Protein AF-A0A1E1L3G2-F1 (afdb_monomer)

Solvent-accessible surface area (backbone atoms only — not comparable to full-atom values): 20616 Å² total; per-residue (Å²): 129,73,72,66,55,58,56,52,52,52,52,50,5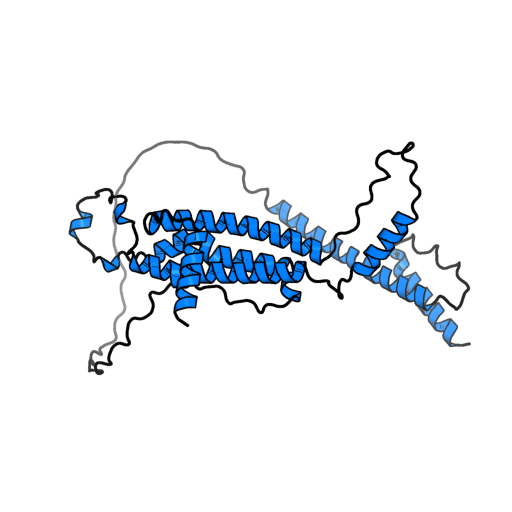3,54,54,64,73,48,52,92,78,50,88,77,72,76,78,73,76,88,79,78,93,61,91,87,48,61,67,61,53,51,50,52,50,51,53,50,50,56,52,53,54,54,53,59,58,53,56,62,58,53,60,60,59,58,60,63,61,66,73,70,74,79,82,86,80,88,86,82,88,85,84,82,87,88,80,88,79,89,86,88,86,89,86,86,85,86,88,85,85,87,87,82,89,84,85,90,88,88,81,87,81,76,91,69,81,78,76,80,76,74,75,77,85,64,93,52,72,57,68,81,83,75,84,90,46,72,71,48,51,73,32,61,66,59,48,50,48,52,52,50,52,51,37,52,60,47,51,74,35,35,68,57,57,56,52,68,70,56,59,74,72,80,75,56,88,62,80,70,63,77,78,54,92,66,83,75,59,80,71,78,69,50,51,59,61,67,61,44,52,48,44,42,68,71,27,52,47,52,40,53,46,53,55,47,51,53,50,51,51,40,45,54,52,27,72,44,89,68,92,83,51,86,59,53,64,59,45,50,53,53,52,53,54,53,72,72,54,86,70,62,58,89,84,38,78,68,68,75,71,79,79,77,76,78,49,76,34,53,56,40,39,53,51,45,52,51,52,51,53,52,48,53,53,52,47,52,53,42,42,52,56,48,23,72,36,52,47,86,58,92,65,53,59,67,57,55,48,50,52,54,49,53,64,51,66,78,71,114

Sequence (320 aa):
MGQSLAVTVLLKALALSLAPVCPKALRHVEAVSGYKYKYILLALALVQYKYSWGICTLEMHGATALQLRLAHAHAHATTIDTSSSFLSLNTSYIQSLGFFSGFKLATFFWQNTSRVEAPKSAPIDIMAHPSPQPELKPSFCFSTVQLRDFLRISRSSIDDSITQNLNALLTPASGGFDPSSTSFRTPRPSNSRRMPQTSCQNFKNQVLFPSWQMRSDVLNYCASVATSPDPDDPESVLRQVESEKDRERIVDERLDPYSSRFYPRETRTERLAELVRQERGVENIVRARSWGLVGERCGEDYRRWDEALNDWRKGREGKE

Nearest PDB structures (foldseek):
  3o4x-assembly1_A  TM=1.637E-01  e=6.852E+00  Mus musculus
  3obv-assembly1_B  TM=1.613E-01  e=8.040E+00  Mus musculus

InterPro domains:
  IPR019171 Intermembrane space protein MIX23 [PF09774] (141-300)
  IPR019171 Intermembrane space protein MIX23 [PTHR31905] (133-307)

Organism: NCBI:txid914238

Secondary structure (DSSP, 8-state):
--HHHHHHHHHHHHHHHTTTT-TTGGGSSSS---TTSHHHHHHHHHHHHHHHHHHHHHHHHHHHHHHHHHSSSSS----------------------------------------PPPPS-PPP--S-PPPPPP---HHHHH-HHHHHHHHHHHHHHHTTTHHHHHHHT--GGGG---GGGGT------GGGGPPPHHHHHHHIIIIIHHHHHHHHHHHHHHHHHHHS--TT-TTHHHHHHHHHHHHT----TTT-TTTT---PPPPHHHHHHHHHHHHHHHHHHHHHHHHHHHHHHH----S-HHHHHHHHHHHHHTT-

Radius of gyration: 36.81 Å; Cα contacts (8 Å, |Δi|>4): 126; chains: 1; bounding box: 82×72×103 Å

Mean predicted aligned error: 19.81 Å

Structure (mmCIF, N/CA/C/O backbone):
data_AF-A0A1E1L3G2-F1
#
_entry.id   AF-A0A1E1L3G2-F1
#
loop_
_atom_site.group_PDB
_atom_site.id
_atom_site.type_symbol
_atom_site.label_atom_id
_atom_site.label_alt_id
_atom_site.label_comp_id
_atom_site.label_asym_id
_atom_site.label_entity_id
_atom_site.label_seq_id
_atom_site.pdbx_PDB_ins_code
_atom_site.Cartn_x
_atom_site.Cartn_y
_atom_site.Cartn_z
_atom_site.occupancy
_atom_site.B_iso_or_equiv
_atom_site.auth_seq_id
_atom_site.auth_comp_id
_atom_site.auth_asym_id
_atom_site.auth_atom_id
_atom_site.pdbx_PDB_model_num
ATOM 1 N N . MET A 1 1 ? 31.638 39.309 -47.870 1.00 47.88 1 MET A N 1
ATOM 2 C CA . MET A 1 1 ? 32.887 39.043 -47.112 1.00 47.88 1 MET A CA 1
ATOM 3 C C . MET A 1 1 ? 32.949 39.704 -45.720 1.00 47.88 1 MET A C 1
ATOM 5 O O . MET A 1 1 ? 33.854 39.373 -44.969 1.00 47.88 1 MET A O 1
ATOM 9 N N . GLY A 1 2 ? 31.991 40.553 -45.304 1.00 47.31 2 GLY A N 1
ATOM 10 C CA . GLY A 1 2 ? 32.065 41.278 -44.016 1.00 47.31 2 GLY A CA 1
ATOM 11 C C . GLY A 1 2 ? 31.625 40.529 -42.742 1.00 47.31 2 GLY A C 1
ATOM 12 O O . GLY A 1 2 ? 32.083 40.867 -41.659 1.00 47.31 2 GLY A O 1
ATOM 13 N N . GLN A 1 3 ? 30.795 39.482 -42.830 1.00 46.16 3 GLN A N 1
ATOM 14 C CA . GLN A 1 3 ? 30.283 38.778 -41.633 1.00 46.16 3 GLN A CA 1
ATOM 15 C C . GLN A 1 3 ? 31.289 37.792 -41.005 1.00 46.16 3 GLN A C 1
ATOM 17 O O . GLN A 1 3 ? 31.163 37.433 -39.838 1.00 46.16 3 GLN A O 1
ATOM 22 N N . SER A 1 4 ? 32.321 37.376 -41.749 1.00 53.19 4 SER A N 1
ATOM 23 C CA . SER A 1 4 ? 33.308 36.401 -41.258 1.00 53.19 4 SER A CA 1
ATOM 24 C C . SER A 1 4 ? 34.341 37.018 -40.308 1.00 53.19 4 SER A C 1
ATOM 26 O O . SER A 1 4 ? 34.882 36.322 -39.450 1.00 53.19 4 SER A O 1
ATOM 28 N N . LEU A 1 5 ? 34.609 38.320 -40.432 1.00 54.66 5 LEU A N 1
ATOM 29 C CA . LEU A 1 5 ? 35.569 39.024 -39.579 1.00 54.66 5 LEU A CA 1
ATOM 30 C C . LEU A 1 5 ? 34.987 39.308 -38.189 1.00 54.66 5 LEU A C 1
ATOM 32 O O . LEU A 1 5 ? 35.659 39.053 -37.195 1.00 54.66 5 LEU A O 1
ATOM 36 N N . ALA A 1 6 ? 33.717 39.715 -38.102 1.00 54.12 6 ALA A N 1
ATOM 37 C CA . ALA A 1 6 ? 33.066 40.041 -36.829 1.00 54.12 6 ALA A CA 1
ATOM 38 C C . ALA A 1 6 ? 32.987 38.840 -35.867 1.00 54.12 6 ALA A C 1
ATOM 40 O O . ALA A 1 6 ? 33.302 38.966 -34.687 1.00 54.12 6 ALA A O 1
ATOM 41 N N . VAL A 1 7 ? 32.646 37.653 -36.380 1.00 62.03 7 VAL A N 1
ATOM 42 C CA . VAL A 1 7 ? 32.537 36.425 -35.568 1.00 62.03 7 VAL A CA 1
ATOM 43 C C . VAL A 1 7 ? 33.909 35.947 -35.083 1.00 62.03 7 VAL A C 1
ATOM 45 O O . VAL A 1 7 ? 34.047 35.486 -33.953 1.00 62.03 7 VAL A O 1
ATOM 48 N N . THR A 1 8 ? 34.943 36.108 -35.910 1.00 66.69 8 THR A N 1
ATOM 49 C CA . THR A 1 8 ? 36.314 35.715 -35.555 1.00 66.69 8 THR A CA 1
ATOM 50 C C . THR A 1 8 ? 36.908 36.657 -34.503 1.00 66.69 8 THR A C 1
ATOM 52 O O . THR A 1 8 ? 37.600 36.202 -33.595 1.00 66.69 8 THR A O 1
ATOM 55 N N . VAL A 1 9 ? 36.588 37.955 -34.575 1.00 68.62 9 VAL A N 1
ATOM 56 C CA . VAL A 1 9 ? 36.984 38.956 -33.569 1.00 68.62 9 VAL A CA 1
ATOM 57 C C . VAL A 1 9 ? 36.278 38.706 -32.232 1.00 68.62 9 VAL A C 1
ATOM 59 O O . VAL A 1 9 ? 36.937 38.723 -31.196 1.00 68.62 9 VAL A O 1
ATOM 62 N N . LEU A 1 10 ? 34.980 38.381 -32.246 1.00 64.25 10 LEU A N 1
ATOM 63 C CA . LEU A 1 10 ? 34.214 38.035 -31.041 1.00 64.25 10 LEU A CA 1
ATOM 64 C C . LEU A 1 10 ? 34.737 36.766 -30.353 1.00 64.25 10 LEU A C 1
ATOM 66 O O . LEU A 1 10 ? 34.900 36.758 -29.136 1.00 64.25 10 LEU A O 1
ATOM 70 N N . LEU A 1 11 ? 35.068 35.722 -31.119 1.00 65.50 11 LEU A N 1
ATOM 71 C CA . LEU A 1 11 ? 35.648 34.486 -30.579 1.00 65.50 11 LEU A CA 1
ATOM 72 C C . LEU A 1 11 ? 37.050 34.704 -29.993 1.00 65.50 11 LEU A C 1
ATOM 74 O O . LEU A 1 11 ? 37.356 34.161 -28.932 1.00 65.50 11 LEU A O 1
ATOM 78 N N . LYS A 1 12 ? 37.888 35.533 -30.634 1.00 69.38 12 LYS A N 1
ATOM 79 C CA . LYS A 1 12 ? 39.206 35.902 -30.089 1.00 69.38 12 LYS A CA 1
ATOM 80 C C . LYS A 1 12 ? 39.086 36.739 -28.816 1.00 69.38 12 LYS A C 1
ATOM 82 O O . LYS A 1 12 ? 39.815 36.477 -27.865 1.00 69.38 12 LYS A O 1
ATOM 87 N N . ALA A 1 13 ? 38.158 37.695 -28.771 1.00 67.06 13 ALA A N 1
ATOM 88 C CA . ALA A 1 13 ? 37.909 38.513 -27.585 1.00 67.06 13 ALA A CA 1
ATOM 89 C C . ALA A 1 13 ? 37.401 37.671 -26.399 1.00 67.06 13 ALA A C 1
ATOM 91 O O . ALA A 1 13 ? 37.882 37.841 -25.279 1.00 67.06 13 ALA A O 1
ATOM 92 N N . LEU A 1 14 ? 36.512 36.699 -26.652 1.00 61.19 14 LEU A N 1
ATOM 93 C CA . LEU A 1 14 ? 36.054 35.757 -25.627 1.00 61.19 14 LEU A CA 1
ATOM 94 C C . LEU A 1 14 ? 37.210 34.890 -25.101 1.00 61.19 14 LEU A C 1
ATOM 96 O O . LEU A 1 14 ? 37.365 34.743 -23.891 1.00 61.19 14 LEU A O 1
ATOM 100 N N . ALA A 1 15 ? 38.062 34.371 -25.991 1.00 62.22 15 ALA A N 1
ATOM 101 C CA . ALA A 1 15 ? 39.209 33.543 -25.615 1.00 62.22 15 ALA A CA 1
ATOM 102 C C . ALA A 1 15 ? 40.263 34.315 -24.794 1.00 62.22 15 ALA A C 1
ATOM 104 O O . ALA A 1 15 ? 40.800 33.778 -23.827 1.00 62.22 15 ALA A O 1
ATOM 105 N N . LEU A 1 16 ? 40.517 35.585 -25.127 1.00 62.84 16 LEU A N 1
ATOM 106 C CA . LEU A 1 16 ? 41.426 36.462 -24.375 1.00 62.84 16 LEU A CA 1
ATOM 107 C C . LEU A 1 16 ? 40.879 36.835 -22.987 1.00 62.84 16 LEU A C 1
ATOM 109 O O . LEU A 1 16 ? 41.661 36.972 -22.050 1.00 62.84 16 LEU A O 1
ATOM 113 N N . SER A 1 17 ? 39.555 36.922 -22.823 1.00 57.16 17 SER A N 1
ATOM 114 C CA . SER A 1 17 ? 38.921 37.180 -21.518 1.00 57.16 17 SER A CA 1
ATOM 115 C C . SER A 1 17 ? 38.956 35.983 -20.552 1.00 57.16 17 SER A C 1
ATOM 117 O O . SER A 1 17 ? 38.828 36.161 -19.344 1.00 57.16 17 SER A O 1
ATOM 119 N N . LEU A 1 18 ? 39.174 34.767 -21.070 1.00 51.53 18 LEU A N 1
ATOM 120 C CA . LEU A 1 18 ? 39.170 33.507 -20.311 1.00 51.53 18 LEU A CA 1
ATOM 121 C C . LEU A 1 18 ? 40.582 33.002 -19.947 1.00 51.53 18 LEU A C 1
ATOM 123 O O . LEU A 1 18 ? 40.724 32.030 -19.203 1.00 51.53 18 LEU A O 1
ATOM 127 N N . ALA A 1 19 ? 41.634 33.676 -20.425 1.00 49.91 19 ALA A N 1
ATOM 128 C CA . ALA A 1 19 ? 43.030 33.297 -20.210 1.00 49.91 19 ALA A CA 1
ATOM 129 C C . ALA A 1 19 ? 43.502 33.225 -18.735 1.00 49.91 19 ALA A C 1
ATOM 131 O O . ALA A 1 19 ? 44.339 32.363 -18.457 1.00 49.91 19 ALA A O 1
ATOM 132 N N . PRO A 1 20 ? 43.002 34.025 -17.765 1.00 51.12 20 PRO A N 1
ATOM 133 C CA . PRO A 1 20 ? 43.514 33.944 -16.394 1.00 51.12 20 PRO A CA 1
ATOM 134 C C . PRO A 1 20 ? 42.949 32.771 -15.572 1.00 51.12 20 PRO A C 1
ATOM 136 O O . PRO A 1 20 ? 43.400 32.564 -14.450 1.00 51.12 20 PRO A O 1
ATOM 139 N N . VAL A 1 21 ? 41.991 31.992 -16.097 1.00 55.91 21 VAL A N 1
ATOM 140 C CA . VAL A 1 21 ? 41.270 30.964 -15.314 1.00 55.91 21 VAL A CA 1
ATOM 141 C C . VAL A 1 21 ? 41.643 29.527 -15.709 1.00 55.91 21 VAL A C 1
ATOM 143 O O . VAL A 1 21 ? 41.441 28.606 -14.920 1.00 55.91 21 VAL A O 1
ATOM 146 N N . CYS A 1 22 ? 42.237 29.281 -16.887 1.00 45.25 22 CYS A N 1
ATOM 147 C CA . CYS A 1 22 ? 42.650 27.919 -17.256 1.00 45.25 22 CYS A CA 1
ATOM 148 C C . CYS A 1 22 ? 43.685 27.864 -18.409 1.00 45.25 22 CYS A C 1
ATOM 150 O O . CYS A 1 22 ? 43.313 28.013 -19.575 1.00 45.25 22 CYS A O 1
ATOM 152 N N . PRO A 1 23 ? 44.976 27.562 -18.157 1.00 48.97 23 PRO A N 1
ATOM 153 C CA . PRO A 1 23 ? 46.015 27.574 -19.199 1.00 48.97 23 PRO A CA 1
ATOM 154 C C . PRO A 1 23 ? 45.965 26.388 -20.189 1.00 48.97 23 PRO A C 1
ATOM 156 O O . PRO A 1 23 ? 46.771 26.327 -21.116 1.00 48.97 23 PRO A O 1
ATOM 159 N N . LYS A 1 24 ? 45.029 25.436 -20.038 1.00 52.75 24 LYS A N 1
ATOM 160 C CA . LYS A 1 24 ? 44.927 24.240 -20.905 1.00 52.75 24 LYS A CA 1
ATOM 161 C C . LYS A 1 24 ? 43.944 24.368 -22.077 1.00 52.75 24 LYS A C 1
ATOM 163 O O . LYS A 1 24 ? 43.978 23.527 -22.970 1.00 52.75 24 LYS A O 1
ATOM 168 N N . ALA A 1 25 ? 43.116 25.413 -22.132 1.00 47.94 25 ALA A N 1
ATOM 169 C CA . ALA A 1 25 ? 42.082 25.550 -23.167 1.00 47.94 25 ALA A CA 1
ATOM 170 C C . ALA A 1 25 ? 42.600 26.071 -24.526 1.00 47.94 25 ALA A C 1
ATOM 172 O O . ALA A 1 25 ? 41.895 25.992 -25.530 1.00 47.94 25 ALA A O 1
ATOM 173 N N . LEU A 1 26 ? 43.837 26.578 -24.596 1.00 47.34 26 LEU A N 1
ATOM 174 C CA . LEU A 1 26 ? 44.313 27.326 -25.766 1.00 47.34 26 LEU A CA 1
ATOM 175 C C . LEU A 1 26 ? 44.910 26.473 -26.906 1.00 47.34 26 LEU A C 1
ATOM 177 O O . LEU A 1 26 ? 45.224 27.021 -27.956 1.00 47.34 26 LEU A O 1
ATOM 181 N N . ARG A 1 27 ? 45.066 25.148 -26.751 1.00 50.34 27 ARG A N 1
ATOM 182 C CA . ARG A 1 27 ? 45.723 24.299 -27.776 1.00 50.34 27 ARG A CA 1
ATOM 183 C C . ARG A 1 27 ? 44.802 23.694 -28.840 1.00 50.34 27 ARG A C 1
ATOM 185 O O . ARG A 1 27 ? 45.306 23.090 -29.777 1.00 50.34 27 ARG A O 1
ATOM 192 N N . HIS A 1 28 ? 43.481 23.851 -28.741 1.00 50.09 28 HIS A N 1
ATOM 193 C CA . HIS A 1 28 ? 42.542 23.183 -29.660 1.00 50.09 28 HIS A CA 1
ATOM 194 C C . HIS A 1 28 ? 41.909 24.082 -30.733 1.00 50.09 28 HIS A C 1
ATOM 196 O O . HIS A 1 28 ? 41.108 23.598 -31.528 1.00 50.09 28 HIS A O 1
ATOM 202 N N . VAL A 1 29 ? 42.264 25.369 -30.804 1.00 51.69 29 VAL A N 1
ATOM 203 C CA . VAL A 1 29 ? 41.557 26.329 -31.678 1.00 51.69 29 VAL A CA 1
ATOM 204 C C . VAL A 1 29 ? 42.213 26.515 -33.060 1.00 51.69 29 VAL A C 1
ATOM 206 O O . VAL A 1 29 ? 41.563 27.017 -33.971 1.00 51.69 29 VAL A O 1
ATOM 209 N N . GLU A 1 30 ? 43.446 26.050 -33.292 1.00 48.28 30 GLU A N 1
ATOM 210 C CA . GLU A 1 30 ? 44.146 26.286 -34.575 1.00 48.28 30 GLU A CA 1
ATOM 211 C C . GLU A 1 30 ? 43.929 25.225 -35.670 1.00 48.28 30 GLU A C 1
ATOM 213 O O . GLU A 1 30 ? 44.434 25.383 -36.777 1.00 48.28 30 GLU A O 1
ATOM 218 N N . ALA A 1 31 ? 43.137 24.175 -35.430 1.00 49.28 31 ALA A N 1
ATOM 219 C CA . ALA A 1 31 ? 43.068 23.029 -36.343 1.00 49.28 31 ALA A CA 1
ATOM 220 C C . ALA A 1 31 ? 41.653 22.670 -36.829 1.00 49.28 31 ALA A C 1
ATOM 222 O O . ALA A 1 31 ? 41.301 21.498 -36.831 1.00 49.28 31 ALA A O 1
ATOM 223 N N . VAL A 1 32 ? 40.814 23.626 -37.255 1.00 47.44 32 VAL A N 1
ATOM 224 C CA . VAL A 1 32 ? 39.561 23.277 -37.966 1.00 47.44 32 VAL A CA 1
ATOM 225 C C . VAL A 1 32 ? 39.217 24.304 -39.052 1.00 47.44 32 VAL A C 1
ATOM 227 O O . VAL A 1 32 ? 38.512 25.286 -38.825 1.00 47.44 32 VAL A O 1
ATOM 230 N N . SER A 1 33 ? 39.685 24.044 -40.274 1.00 48.62 33 SER A N 1
ATOM 231 C CA . SER A 1 33 ? 39.208 24.687 -41.504 1.00 48.62 33 SER A CA 1
ATOM 232 C C . SER A 1 33 ? 38.111 23.814 -42.121 1.00 48.62 33 SER A C 1
ATOM 234 O O . SER A 1 33 ? 38.390 22.819 -42.783 1.00 48.62 33 SER A O 1
ATOM 236 N N . GLY A 1 34 ? 36.843 24.142 -41.864 1.00 50.47 34 GLY A N 1
ATOM 237 C CA . GLY A 1 34 ? 35.717 23.415 -42.453 1.00 50.47 34 GLY A CA 1
ATOM 238 C C . GLY A 1 34 ? 34.364 24.023 -42.097 1.00 50.47 34 GLY A C 1
ATOM 239 O O . GLY A 1 34 ? 33.904 23.938 -40.961 1.00 50.47 34 GLY A O 1
ATOM 240 N N . TYR A 1 35 ? 33.692 24.623 -43.081 1.00 50.22 35 TYR A N 1
ATOM 241 C CA . TYR A 1 35 ? 32.457 25.401 -42.898 1.00 50.22 35 TYR A CA 1
ATOM 242 C C . TYR A 1 35 ? 31.223 24.597 -42.434 1.00 50.22 35 TYR A C 1
ATOM 244 O O . TYR A 1 35 ? 30.213 25.207 -42.092 1.00 50.22 35 TYR A O 1
ATOM 252 N N . LYS A 1 36 ? 31.280 23.258 -42.367 1.00 50.81 36 LYS A N 1
ATOM 253 C CA . LYS A 1 36 ? 30.114 22.410 -42.047 1.00 50.81 36 LYS A CA 1
ATOM 254 C C . LYS A 1 36 ? 29.882 22.116 -40.558 1.00 50.81 36 LYS A C 1
ATOM 256 O O . LYS A 1 36 ? 28.806 21.642 -40.220 1.00 50.81 36 LYS A O 1
ATOM 261 N N . TYR A 1 37 ? 30.814 22.449 -39.661 1.00 53.94 37 TYR A N 1
ATOM 262 C CA . TYR A 1 37 ? 30.716 22.047 -38.243 1.00 53.94 37 TYR A CA 1
ATOM 263 C C . TYR A 1 37 ? 30.534 23.201 -37.247 1.00 53.94 37 TYR A C 1
ATOM 265 O O . TYR A 1 37 ? 30.524 22.973 -36.038 1.00 53.94 37 TYR A O 1
ATOM 273 N N . LYS A 1 38 ? 30.329 24.439 -37.722 1.00 57.72 38 LYS A N 1
ATOM 274 C CA . LYS A 1 38 ? 30.223 25.622 -36.845 1.00 57.72 38 LYS A CA 1
ATOM 275 C C . LYS A 1 38 ? 29.071 25.538 -35.836 1.00 57.72 38 LYS A C 1
ATOM 277 O O . LYS A 1 38 ? 29.264 25.928 -34.694 1.00 57.72 38 LYS A O 1
ATOM 282 N N . TYR A 1 39 ? 27.917 24.984 -36.212 1.00 55.69 39 TYR A N 1
ATOM 283 C CA . TYR A 1 39 ? 26.763 24.863 -35.307 1.00 55.69 39 TYR A CA 1
ATOM 284 C C . TYR A 1 39 ? 26.926 23.754 -34.263 1.00 55.69 39 TYR A C 1
ATOM 286 O O . TYR A 1 39 ? 26.512 23.923 -33.121 1.00 55.69 39 TYR A O 1
ATOM 294 N N . ILE A 1 40 ? 27.589 22.653 -34.627 1.00 59.25 40 ILE A N 1
ATOM 295 C CA . ILE A 1 40 ? 27.855 21.530 -33.718 1.00 59.25 40 ILE A CA 1
ATOM 296 C C . ILE A 1 40 ? 28.920 21.929 -32.692 1.00 59.25 40 ILE A C 1
ATOM 298 O O . ILE A 1 40 ? 28.761 21.663 -31.506 1.00 59.25 40 ILE A O 1
ATOM 302 N N . LEU A 1 41 ? 29.962 22.649 -33.116 1.00 60.34 41 LEU A N 1
ATOM 303 C CA . LEU A 1 41 ? 30.976 23.187 -32.206 1.00 60.34 41 LEU A CA 1
ATOM 304 C C . LEU A 1 41 ? 30.416 24.275 -31.283 1.00 60.34 41 LEU A C 1
ATOM 306 O O . LEU A 1 41 ? 30.769 24.296 -30.109 1.00 60.34 41 LEU A O 1
ATOM 310 N N . LEU A 1 42 ? 29.507 25.133 -31.767 1.00 64.50 42 LEU A N 1
ATOM 311 C CA . LEU A 1 42 ? 28.829 26.112 -30.911 1.00 64.50 42 LEU A CA 1
ATOM 312 C C . LEU A 1 42 ? 27.933 25.419 -29.871 1.00 64.50 42 LEU A C 1
ATOM 314 O O . LEU A 1 42 ? 27.935 25.802 -28.705 1.00 64.50 42 LEU A O 1
ATOM 318 N N . ALA A 1 43 ? 27.211 24.367 -30.271 1.00 61.59 43 ALA A N 1
ATOM 319 C CA . ALA A 1 43 ? 26.381 23.578 -29.367 1.00 61.59 43 ALA A CA 1
ATOM 320 C C . ALA A 1 43 ? 27.221 22.836 -28.314 1.00 61.59 43 ALA A C 1
ATOM 322 O O . ALA A 1 43 ? 26.896 22.885 -27.131 1.00 61.59 43 ALA A O 1
ATOM 323 N N . LEU A 1 44 ? 28.339 22.218 -28.708 1.00 64.62 44 LEU A N 1
ATOM 324 C CA . LEU A 1 44 ? 29.251 21.543 -27.780 1.00 64.62 44 LEU A CA 1
ATOM 325 C C . LEU A 1 44 ? 29.938 22.527 -26.823 1.00 64.62 44 LEU A C 1
ATOM 327 O O . LEU A 1 44 ? 30.056 22.235 -25.633 1.00 64.62 44 LEU A O 1
ATOM 331 N N . ALA A 1 45 ? 30.312 23.716 -27.302 1.00 66.31 45 ALA A N 1
ATOM 332 C CA . ALA A 1 45 ? 30.867 24.773 -26.461 1.00 66.31 45 ALA A CA 1
ATOM 333 C C . ALA A 1 45 ? 29.839 25.301 -25.443 1.00 66.31 45 ALA A C 1
ATOM 335 O O . ALA A 1 45 ? 30.185 25.530 -24.286 1.00 66.31 45 ALA A O 1
ATOM 336 N N . LEU A 1 46 ? 28.564 25.435 -25.828 1.00 66.94 46 LEU A N 1
ATOM 337 C CA . LEU A 1 46 ? 27.485 25.831 -24.914 1.00 66.94 46 LEU A CA 1
ATOM 338 C C . LEU A 1 46 ? 27.157 24.738 -23.886 1.00 66.94 46 LEU A C 1
ATOM 340 O O . LEU A 1 46 ? 26.881 25.053 -22.729 1.00 66.94 46 LEU A O 1
ATOM 344 N N . VAL A 1 47 ? 27.229 23.461 -24.273 1.00 65.12 47 VAL A N 1
ATOM 345 C CA . VAL A 1 47 ? 27.053 22.325 -23.353 1.00 65.12 47 VAL A CA 1
ATOM 346 C C . VAL A 1 47 ? 28.198 22.261 -22.340 1.00 65.12 47 VAL A C 1
ATOM 348 O O . VAL A 1 47 ? 27.935 22.116 -21.146 1.00 65.12 47 VAL A O 1
ATOM 351 N N . GLN A 1 48 ? 29.449 22.460 -22.772 1.00 60.69 48 GLN A N 1
ATOM 352 C CA . GLN A 1 48 ? 30.586 22.569 -21.851 1.00 60.69 48 GLN A CA 1
ATOM 353 C C . GLN A 1 48 ? 30.485 23.799 -20.943 1.00 60.69 48 GLN A C 1
ATOM 355 O O . GLN A 1 48 ? 30.755 23.685 -19.751 1.00 60.69 48 GLN A O 1
ATOM 360 N N . TYR A 1 49 ? 30.030 24.947 -21.458 1.00 59.69 49 TYR A N 1
ATOM 361 C CA . TYR A 1 49 ? 29.819 26.152 -20.652 1.00 59.69 49 TYR A CA 1
ATOM 362 C C . TYR A 1 49 ? 28.784 25.922 -19.541 1.00 59.69 49 TYR A C 1
ATOM 364 O O . TYR A 1 49 ? 29.024 26.280 -18.390 1.00 59.69 49 TYR A O 1
ATOM 372 N N . LYS A 1 50 ? 27.669 25.243 -19.851 1.00 60.34 50 LYS A N 1
ATOM 373 C CA . LYS A 1 50 ? 26.621 24.910 -18.872 1.00 60.34 50 LYS A CA 1
ATOM 374 C C . LYS A 1 50 ? 27.110 23.921 -17.805 1.00 60.34 50 LYS A C 1
ATOM 376 O O . LYS A 1 50 ? 26.761 24.067 -16.636 1.00 60.34 50 LYS A O 1
ATOM 381 N N . TYR A 1 51 ? 27.949 22.957 -18.193 1.00 52.78 51 TYR A N 1
ATOM 382 C CA . TYR A 1 51 ? 28.559 21.997 -17.267 1.00 52.78 51 TYR A CA 1
ATOM 383 C C . TYR A 1 51 ? 29.618 22.641 -16.360 1.00 52.78 51 TYR A C 1
ATOM 385 O O . TYR A 1 51 ? 29.608 22.402 -15.154 1.00 52.78 51 TYR A O 1
ATOM 393 N N . SER A 1 52 ? 30.489 23.501 -16.894 1.00 53.66 52 SER A N 1
ATOM 394 C CA . SER A 1 52 ? 31.502 24.198 -16.088 1.00 53.66 52 SER A CA 1
ATOM 395 C C . SER A 1 52 ? 30.898 25.229 -15.131 1.00 53.66 52 SER A C 1
ATOM 397 O O . SER A 1 52 ? 31.376 25.342 -14.005 1.00 53.66 52 SER A O 1
ATOM 399 N N . TRP A 1 53 ? 29.820 25.926 -15.512 1.00 53.00 53 TRP A N 1
ATOM 400 C CA . TRP A 1 53 ? 29.101 26.813 -14.584 1.00 53.00 53 TRP A CA 1
ATOM 401 C C . TRP A 1 53 ? 28.471 26.042 -13.415 1.00 53.00 53 TRP A C 1
ATOM 403 O O . TRP A 1 53 ? 28.569 26.481 -12.272 1.00 53.00 53 TRP A O 1
ATOM 413 N N . GLY A 1 54 ? 27.900 24.859 -13.677 1.00 48.78 54 GLY A N 1
ATOM 414 C CA . GLY A 1 54 ? 27.337 23.997 -12.632 1.00 48.78 54 GLY A CA 1
ATOM 415 C C . GLY A 1 54 ? 28.381 23.499 -11.625 1.00 48.78 54 GLY A C 1
ATOM 416 O O . GLY A 1 54 ? 28.115 23.472 -10.422 1.00 48.78 54 GLY A O 1
ATOM 417 N N . ILE A 1 55 ? 29.591 23.177 -12.092 1.00 51.91 55 ILE A N 1
ATOM 418 C CA . ILE A 1 55 ? 30.683 22.690 -11.235 1.00 51.91 55 ILE A CA 1
ATOM 419 C C . ILE A 1 55 ? 31.246 23.819 -10.351 1.00 51.91 55 ILE A C 1
ATOM 421 O O . ILE A 1 55 ? 31.442 23.603 -9.157 1.00 51.91 55 ILE A O 1
ATOM 425 N N . CYS A 1 56 ? 31.388 25.047 -10.866 1.00 41.91 56 CYS A N 1
ATOM 426 C CA . CYS A 1 56 ? 31.824 26.189 -10.048 1.00 41.91 56 CYS A CA 1
ATOM 427 C C . CYS A 1 56 ? 30.799 26.599 -8.971 1.00 41.91 56 CYS A C 1
ATOM 429 O O . CYS A 1 56 ? 31.189 27.039 -7.889 1.00 41.91 56 CYS A O 1
ATOM 431 N N . THR A 1 57 ? 29.492 26.428 -9.212 1.00 47.28 57 THR A N 1
ATOM 432 C CA . THR A 1 57 ? 28.464 26.727 -8.192 1.00 47.28 57 THR A CA 1
ATOM 433 C C . THR A 1 57 ? 28.392 25.695 -7.063 1.00 47.28 57 THR A C 1
ATOM 435 O O . THR A 1 57 ? 27.999 26.043 -5.945 1.00 47.28 57 THR A O 1
ATOM 438 N N . LEU A 1 58 ? 28.807 24.448 -7.327 1.00 44.50 58 LEU A N 1
ATOM 439 C CA . LEU A 1 58 ? 28.858 23.382 -6.321 1.00 44.50 58 LEU A CA 1
ATOM 440 C C . LEU A 1 58 ? 30.040 23.557 -5.354 1.00 44.50 58 LEU A C 1
ATOM 442 O O . LEU A 1 58 ? 29.912 23.277 -4.164 1.00 44.50 58 LEU A O 1
ATOM 446 N N . GLU A 1 59 ? 31.172 24.068 -5.842 1.00 44.50 59 GLU A N 1
ATOM 447 C CA . GLU A 1 59 ? 32.383 24.251 -5.034 1.00 44.50 59 GLU A CA 1
ATOM 448 C C . GLU A 1 59 ? 32.264 25.432 -4.050 1.00 44.50 59 GLU A C 1
ATOM 450 O O . GLU A 1 59 ? 32.759 25.358 -2.924 1.00 44.50 59 GLU A O 1
ATOM 455 N N . MET A 1 60 ? 31.506 26.482 -4.401 1.00 41.81 60 MET A N 1
ATOM 456 C CA . MET A 1 60 ? 31.255 27.611 -3.490 1.00 41.81 60 MET A CA 1
ATOM 457 C C . MET A 1 60 ? 30.295 27.274 -2.334 1.00 41.81 60 MET A C 1
ATOM 459 O O . MET A 1 60 ? 30.463 27.807 -1.240 1.00 41.81 60 MET A O 1
ATOM 463 N N . HIS A 1 61 ? 29.334 26.360 -2.523 1.00 45.69 61 HIS A N 1
ATOM 464 C CA . HIS A 1 61 ? 28.422 25.937 -1.445 1.00 45.69 61 HIS A CA 1
ATOM 465 C C . HIS A 1 61 ? 29.040 24.883 -0.507 1.00 45.69 61 HIS A C 1
ATOM 467 O O . HIS A 1 61 ? 28.632 24.769 0.652 1.00 45.69 61 HIS A O 1
ATOM 473 N N . GLY A 1 62 ? 30.052 24.138 -0.969 1.00 42.06 62 GLY A N 1
ATOM 474 C CA . GLY A 1 62 ? 30.807 23.192 -0.139 1.00 42.06 62 GLY A CA 1
ATOM 475 C C . GLY A 1 62 ? 31.718 23.873 0.890 1.00 42.06 62 GLY A C 1
ATOM 476 O O . GLY A 1 62 ? 31.875 23.373 2.005 1.00 42.06 62 GLY A O 1
ATOM 477 N N . ALA A 1 63 ? 32.261 25.051 0.563 1.00 43.38 63 ALA A N 1
ATOM 478 C CA . ALA A 1 63 ? 33.166 25.788 1.445 1.00 43.38 63 ALA A CA 1
ATOM 479 C C . ALA A 1 63 ? 32.457 26.436 2.655 1.00 43.38 63 ALA A C 1
ATOM 481 O O . ALA A 1 63 ? 33.040 26.526 3.736 1.00 43.38 63 ALA A O 1
ATOM 482 N N . THR A 1 64 ? 31.180 26.817 2.532 1.00 47.31 64 THR A N 1
ATOM 483 C CA . THR A 1 64 ? 30.404 27.414 3.638 1.00 47.31 64 THR A CA 1
ATOM 484 C C . THR A 1 64 ? 29.881 26.388 4.648 1.00 47.31 64 THR A C 1
ATOM 486 O O . THR A 1 64 ? 29.686 26.717 5.817 1.00 47.31 64 THR A O 1
ATOM 489 N N . ALA A 1 65 ? 29.701 25.124 4.250 1.00 42.81 65 ALA A N 1
ATOM 490 C CA . ALA A 1 65 ? 29.209 24.071 5.145 1.00 42.81 65 ALA A CA 1
ATOM 491 C C . ALA A 1 65 ? 30.297 23.510 6.084 1.00 42.81 65 ALA A C 1
ATOM 493 O O . ALA A 1 65 ? 29.982 22.983 7.155 1.00 42.81 65 ALA A O 1
ATOM 494 N N . LEU A 1 66 ? 31.577 23.644 5.714 1.00 42.31 66 LEU A N 1
ATOM 495 C CA . LEU A 1 66 ? 32.695 23.124 6.505 1.00 42.31 66 LEU A CA 1
ATOM 496 C C . LEU A 1 66 ? 33.120 24.068 7.646 1.00 42.31 66 LEU A C 1
ATOM 498 O O . LEU A 1 66 ? 33.586 23.593 8.679 1.00 42.31 66 LEU A O 1
ATOM 502 N N . GLN A 1 67 ? 32.890 25.383 7.524 1.00 45.91 67 GLN A N 1
ATOM 503 C CA . GLN A 1 67 ? 33.159 26.332 8.617 1.00 45.91 67 GLN A CA 1
ATOM 504 C C . GLN A 1 67 ? 32.111 26.285 9.742 1.00 45.91 67 GLN A C 1
ATOM 506 O O . GLN A 1 67 ? 32.453 26.533 10.896 1.00 45.91 67 GLN A O 1
ATOM 511 N N . LEU A 1 68 ? 30.861 25.891 9.459 1.00 37.97 68 LEU A N 1
ATOM 512 C CA . LEU A 1 68 ? 29.808 25.834 10.484 1.00 37.97 68 LEU A CA 1
ATOM 513 C C . LEU A 1 68 ? 29.900 24.589 11.392 1.00 37.97 68 LEU A C 1
ATOM 515 O O . LEU A 1 68 ? 29.428 24.614 12.525 1.00 37.97 68 LEU A O 1
ATOM 519 N N . ARG A 1 69 ? 30.537 23.502 10.929 1.00 41.69 69 ARG A N 1
ATOM 520 C CA . ARG A 1 69 ? 30.714 22.264 11.719 1.00 41.69 69 ARG A CA 1
ATOM 521 C C . ARG A 1 69 ? 31.928 22.285 12.653 1.00 41.69 69 ARG A C 1
ATOM 523 O O . ARG A 1 69 ? 31.945 21.529 13.618 1.00 41.69 69 ARG A O 1
ATOM 530 N N . LEU A 1 70 ? 32.896 23.172 12.423 1.00 40.84 70 LEU A N 1
ATOM 531 C CA . LEU A 1 70 ? 34.057 23.353 13.305 1.00 40.84 70 LEU A CA 1
ATOM 532 C C . LEU A 1 70 ? 33.757 24.232 14.535 1.00 40.84 70 LEU A C 1
ATOM 534 O O . LEU A 1 70 ? 34.434 24.097 15.548 1.00 40.84 70 LEU A O 1
ATOM 538 N N . ALA A 1 71 ? 32.702 25.055 14.506 1.00 38.34 71 ALA A N 1
ATOM 539 C CA . ALA A 1 71 ? 32.311 25.901 15.641 1.00 38.34 71 ALA A CA 1
ATOM 540 C C . ALA A 1 71 ? 31.473 25.177 16.720 1.00 38.34 71 ALA A C 1
ATOM 542 O O . ALA A 1 71 ? 31.340 25.683 17.830 1.00 38.34 71 ALA A O 1
ATOM 543 N N . HIS A 1 72 ? 30.925 23.989 16.433 1.00 39.66 72 HIS A N 1
ATOM 544 C CA . HIS A 1 72 ? 30.019 23.275 17.350 1.00 39.66 72 HIS A CA 1
ATOM 545 C C . HIS A 1 72 ? 30.696 22.144 18.155 1.00 39.66 72 HIS A C 1
ATOM 547 O O . HIS A 1 72 ? 30.066 21.532 19.013 1.00 39.66 72 HIS A O 1
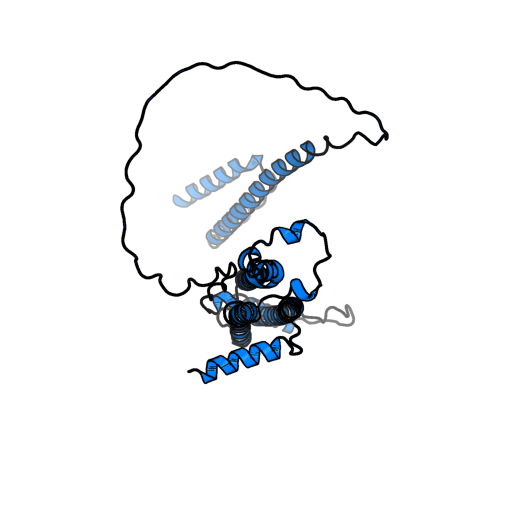ATOM 553 N N . ALA A 1 73 ? 31.981 21.866 17.903 1.00 38.59 73 ALA A N 1
ATOM 554 C CA . ALA A 1 73 ? 32.722 20.760 18.522 1.00 38.59 73 ALA A CA 1
ATOM 555 C C . ALA A 1 73 ? 33.537 21.152 19.777 1.00 38.59 73 ALA A C 1
ATOM 557 O O . ALA A 1 73 ? 34.239 20.311 20.328 1.00 38.59 73 ALA A O 1
ATOM 558 N N . HIS A 1 74 ? 33.441 22.400 20.256 1.00 38.41 74 HIS A N 1
ATOM 559 C CA . HIS A 1 74 ? 34.265 22.918 21.362 1.00 38.41 74 HIS A CA 1
ATOM 560 C C . HIS A 1 74 ? 33.519 23.193 22.686 1.00 38.41 74 HIS A C 1
ATOM 562 O O . HIS A 1 74 ? 34.098 23.802 23.582 1.00 38.41 74 HIS A O 1
ATOM 568 N N . ALA A 1 75 ? 32.270 22.736 22.851 1.00 38.44 75 ALA A N 1
ATOM 569 C CA . ALA A 1 75 ? 31.444 23.073 24.025 1.00 38.44 75 ALA A CA 1
ATOM 570 C C . ALA A 1 75 ? 30.917 21.881 24.855 1.00 38.44 75 ALA A C 1
ATOM 572 O O . ALA A 1 75 ? 29.985 22.055 25.632 1.00 38.44 75 ALA A O 1
ATOM 573 N N . HIS A 1 76 ? 31.501 20.683 24.746 1.00 37.41 76 HIS A N 1
ATOM 574 C CA . HIS A 1 76 ? 31.147 19.557 25.625 1.00 37.41 76 HIS A CA 1
ATOM 575 C C . HIS A 1 76 ? 32.386 18.776 26.077 1.00 37.41 76 HIS A C 1
ATOM 577 O O . HIS A 1 76 ? 32.669 17.681 25.602 1.00 37.41 76 HIS A O 1
ATOM 583 N N . ALA A 1 77 ? 33.127 19.354 27.020 1.00 35.06 77 ALA A N 1
ATOM 584 C CA . ALA A 1 77 ? 34.051 18.629 27.886 1.00 35.06 77 ALA A CA 1
ATOM 585 C C . ALA A 1 77 ? 34.127 19.365 29.233 1.00 35.06 77 ALA A C 1
ATOM 587 O O . ALA A 1 77 ? 34.269 20.585 29.226 1.00 35.06 77 ALA A O 1
ATOM 588 N N . THR A 1 78 ? 34.075 18.612 30.344 1.00 36.88 78 THR A N 1
ATOM 589 C CA . THR A 1 78 ? 33.906 18.996 31.777 1.00 36.88 78 THR A CA 1
ATOM 590 C C . THR A 1 78 ? 32.434 18.928 32.230 1.00 36.88 78 THR A C 1
ATOM 592 O O . THR A 1 78 ? 31.579 19.504 31.575 1.00 36.88 78 THR A O 1
ATOM 595 N N . THR A 1 79 ? 32.005 18.187 33.261 1.00 33.53 79 THR A N 1
ATOM 596 C CA . THR A 1 79 ? 32.654 17.515 34.407 1.00 33.53 79 THR A CA 1
ATOM 597 C C . THR A 1 79 ? 31.810 16.321 34.912 1.00 33.53 79 THR A C 1
ATOM 599 O O . THR A 1 79 ? 30.607 16.252 34.673 1.00 33.53 79 THR A O 1
ATOM 602 N N . ILE A 1 80 ? 32.471 15.391 35.614 1.00 33.44 80 ILE A N 1
ATOM 603 C CA . ILE A 1 80 ? 31.942 14.187 36.288 1.00 33.44 80 ILE A CA 1
ATOM 604 C C . ILE A 1 80 ? 31.695 14.465 37.788 1.00 33.44 80 ILE A C 1
ATOM 606 O O . ILE A 1 80 ? 32.467 15.201 38.397 1.00 33.44 80 ILE A O 1
ATOM 610 N N . ASP A 1 81 ? 30.627 13.845 38.309 1.00 30.98 81 ASP A N 1
ATOM 611 C CA . ASP A 1 81 ? 30.243 13.422 39.676 1.00 30.98 81 ASP A CA 1
ATOM 612 C C . ASP A 1 81 ? 30.850 14.056 40.942 1.00 30.98 81 ASP A C 1
ATOM 614 O O . ASP A 1 81 ? 32.059 14.097 41.140 1.00 30.98 81 ASP A O 1
ATOM 618 N N . THR A 1 82 ? 29.976 14.333 41.921 1.00 31.42 82 THR A N 1
ATOM 619 C CA . THR A 1 82 ? 30.069 13.757 43.282 1.00 31.42 82 THR A CA 1
ATOM 620 C C . THR A 1 82 ? 28.739 13.872 44.045 1.00 31.42 82 THR A C 1
ATOM 622 O O . THR A 1 82 ? 27.887 14.715 43.782 1.00 31.42 82 THR A O 1
ATOM 625 N N . SER A 1 83 ? 28.560 12.928 44.962 1.00 30.66 83 SER A N 1
ATOM 626 C CA . SER A 1 83 ? 27.373 12.544 45.722 1.00 30.66 83 SER A CA 1
ATOM 627 C C . SER A 1 83 ? 27.088 13.367 46.993 1.00 30.66 83 SER A C 1
ATOM 629 O O . SER A 1 83 ? 27.980 13.977 47.570 1.00 30.66 83 SER A O 1
ATOM 631 N N . SER A 1 84 ? 25.875 13.143 47.523 1.00 29.42 84 SER A N 1
ATOM 632 C CA . SER A 1 84 ? 25.460 13.116 48.945 1.00 29.42 84 SER A CA 1
ATOM 633 C C . SER A 1 84 ? 25.035 14.408 49.681 1.00 29.42 84 SER A C 1
ATOM 635 O O . SER A 1 84 ? 25.850 15.218 50.093 1.00 29.42 84 SER A O 1
ATOM 637 N N . SER A 1 85 ? 23.722 14.428 49.966 1.00 29.06 85 SER A N 1
ATOM 638 C CA . SER A 1 85 ? 23.071 14.634 51.277 1.00 29.06 85 SER A CA 1
ATOM 639 C C . SER A 1 85 ? 22.960 16.021 51.948 1.00 29.06 85 SER A C 1
ATOM 641 O O . SER A 1 85 ? 23.885 16.815 51.969 1.00 29.06 85 SER A O 1
ATOM 643 N N . PHE A 1 86 ? 21.823 16.169 52.658 1.00 28.61 86 PHE A N 1
ATOM 644 C CA . PHE A 1 86 ? 21.538 17.049 53.812 1.00 28.61 86 PHE A CA 1
ATOM 645 C C . PHE A 1 86 ? 21.190 18.533 53.572 1.00 28.61 86 PHE A C 1
ATOM 647 O O . PHE A 1 86 ? 22.056 19.383 53.438 1.00 28.61 86 PHE A O 1
ATOM 654 N N . LEU A 1 87 ? 19.891 18.863 53.646 1.00 32.34 87 LEU A N 1
ATOM 655 C CA . LEU A 1 87 ? 19.181 19.428 54.818 1.00 32.34 87 LEU A CA 1
ATOM 656 C C . LEU A 1 87 ? 18.039 20.368 54.409 1.00 32.34 87 LEU A C 1
ATOM 658 O O . LEU A 1 87 ? 18.148 21.206 53.522 1.00 32.34 87 LEU A O 1
ATOM 662 N N . SER A 1 88 ? 16.940 20.211 55.144 1.00 30.86 88 SER A N 1
ATOM 663 C CA . SER A 1 88 ? 15.826 21.142 55.259 1.00 30.86 88 SER A CA 1
ATOM 664 C C . SER A 1 88 ? 16.282 22.554 55.615 1.00 30.86 88 SER A C 1
ATOM 666 O O . SER A 1 88 ? 17.189 22.688 56.431 1.00 30.86 88 SER A O 1
ATOM 668 N N . LEU A 1 89 ? 15.523 23.566 55.192 1.00 34.06 89 LEU A N 1
ATOM 669 C CA . LEU A 1 89 ? 15.096 24.656 56.071 1.00 34.06 89 LEU A CA 1
ATOM 670 C C . LEU A 1 89 ? 13.899 25.396 55.455 1.00 34.06 89 LEU A C 1
ATOM 672 O O . LEU A 1 89 ? 13.891 25.766 54.285 1.00 34.06 89 LEU A O 1
ATOM 676 N N . ASN A 1 90 ? 12.884 25.569 56.300 1.00 31.47 90 ASN A N 1
ATOM 677 C CA . ASN A 1 90 ? 11.782 26.517 56.176 1.00 31.47 90 ASN A CA 1
ATOM 678 C C . ASN A 1 90 ? 12.297 27.943 55.911 1.00 31.47 90 ASN A C 1
ATOM 680 O O . ASN A 1 90 ? 13.382 28.293 56.375 1.00 31.47 90 ASN A O 1
ATOM 684 N N . THR A 1 91 ? 11.463 28.816 55.338 1.00 31.45 91 THR A N 1
ATOM 685 C CA . THR A 1 91 ? 10.806 29.928 56.070 1.00 31.45 91 THR A CA 1
ATOM 686 C C . THR A 1 91 ? 10.180 30.933 55.091 1.00 31.45 91 THR A C 1
ATOM 688 O O . THR A 1 91 ? 10.763 31.354 54.100 1.00 31.45 91 THR A O 1
ATOM 691 N N . SER A 1 92 ? 8.942 31.276 55.418 1.00 32.34 92 SER A N 1
ATOM 692 C CA . SER A 1 92 ? 8.008 32.273 54.893 1.00 32.34 92 SER A CA 1
ATOM 693 C C . SER A 1 92 ? 8.405 33.744 55.107 1.00 32.34 92 SER A C 1
ATOM 695 O O . SER A 1 92 ? 8.932 34.051 56.168 1.00 32.34 92 SER A O 1
ATOM 697 N N . TYR A 1 93 ? 8.012 34.650 54.192 1.00 31.81 93 TYR A N 1
ATOM 698 C CA . TYR A 1 93 ? 7.597 36.060 54.439 1.00 31.81 93 TYR A CA 1
ATOM 699 C C . TYR A 1 93 ? 7.158 36.695 53.091 1.00 31.81 93 TYR A C 1
ATOM 701 O O . TYR A 1 93 ? 7.921 36.633 52.136 1.00 31.81 93 TYR A O 1
ATOM 709 N N . ILE A 1 94 ? 5.899 37.056 52.802 1.00 36.50 94 ILE A N 1
ATOM 710 C CA . ILE A 1 94 ? 5.000 38.135 53.279 1.00 36.50 94 ILE A CA 1
ATOM 711 C C . ILE A 1 94 ? 5.309 39.567 52.747 1.00 36.50 94 ILE A C 1
ATOM 713 O O . ILE A 1 94 ? 6.237 40.228 53.192 1.00 36.50 94 ILE A O 1
ATOM 717 N N . GLN A 1 95 ? 4.380 40.011 51.875 1.00 33.16 95 GLN A N 1
ATOM 718 C CA . GLN A 1 95 ? 3.695 41.320 51.723 1.00 33.16 95 GLN A CA 1
ATOM 719 C C . GLN A 1 95 ? 4.256 42.564 50.998 1.00 33.16 95 GLN A C 1
ATOM 721 O O . GLN A 1 95 ? 5.340 43.073 51.256 1.00 33.16 95 GLN A O 1
ATOM 726 N N . SER A 1 96 ? 3.265 43.177 50.318 1.00 30.81 96 SER A N 1
ATOM 727 C CA . SER A 1 96 ? 3.029 44.597 49.978 1.00 30.81 96 SER A CA 1
ATOM 728 C C . SER A 1 96 ? 3.719 45.101 48.703 1.00 30.81 96 SER A C 1
ATOM 730 O O . SER A 1 96 ? 4.887 44.836 48.481 1.00 30.81 96 SER A O 1
ATOM 732 N N . LEU A 1 97 ? 3.024 45.750 47.761 1.00 35.50 97 LEU A N 1
ATOM 733 C CA . LEU A 1 97 ? 2.183 46.946 47.912 1.00 35.50 97 LEU A CA 1
ATOM 734 C C . LEU A 1 97 ? 0.934 46.933 47.005 1.00 35.50 97 LEU A C 1
ATOM 736 O O . LEU A 1 97 ? 0.961 46.410 45.894 1.00 35.50 97 LEU A O 1
ATOM 740 N N . GLY A 1 98 ? -0.149 47.542 47.499 1.00 28.58 98 GLY A N 1
ATOM 741 C CA . GLY A 1 98 ? -1.359 47.877 46.739 1.00 28.58 98 GLY A CA 1
ATOM 742 C C . GLY A 1 98 ? -1.388 49.333 46.247 1.00 28.58 98 GLY A C 1
ATOM 743 O O . GLY A 1 98 ? -0.377 50.026 46.323 1.00 28.58 98 GLY A O 1
ATOM 744 N N . PHE A 1 99 ? -2.597 49.764 45.849 1.00 29.80 99 PHE A N 1
ATOM 745 C CA . PHE A 1 99 ? -3.029 51.017 45.183 1.00 29.80 99 PHE A CA 1
ATOM 746 C C . PHE A 1 99 ? -2.964 50.937 43.639 1.00 29.80 99 PHE A C 1
ATOM 748 O O . PHE A 1 99 ? -1.923 50.631 43.084 1.00 29.80 99 PHE A O 1
ATOM 755 N N . PHE A 1 100 ? -4.035 51.128 42.856 1.00 31.42 100 PHE A N 1
ATOM 756 C CA . PHE A 1 100 ? -5.091 52.143 42.942 1.00 31.42 100 PHE A CA 1
ATOM 757 C C . PHE A 1 100 ? -6.492 51.675 42.478 1.00 31.42 100 PHE A C 1
ATOM 759 O O . PHE A 1 100 ? -6.668 50.774 41.667 1.00 31.42 100 PHE A O 1
ATOM 766 N N . SER A 1 101 ? -7.466 52.397 43.030 1.00 31.59 101 SER A N 1
ATOM 767 C CA . SER A 1 101 ? -8.923 52.438 42.866 1.00 31.59 101 SER A CA 1
ATOM 768 C C . SER A 1 101 ? -9.510 52.463 41.438 1.00 31.59 101 SER A C 1
ATOM 770 O O . SER A 1 101 ? -9.196 53.355 40.660 1.00 31.59 101 SER A O 1
ATOM 772 N N . GLY A 1 102 ? -10.551 51.639 41.235 1.00 29.70 102 GLY A N 1
ATOM 773 C CA . GLY A 1 102 ? -11.920 52.105 40.940 1.00 29.70 102 GLY A CA 1
ATOM 774 C C . GLY A 1 102 ? -12.369 52.211 39.478 1.00 29.70 102 GLY A C 1
ATOM 775 O O . GLY A 1 102 ? -11.938 53.112 38.785 1.00 29.70 102 GLY A O 1
ATOM 776 N N . PHE A 1 103 ? -13.359 51.401 39.076 1.00 34.22 103 PHE A N 1
ATOM 777 C CA . PHE A 1 103 ? -14.524 51.834 38.281 1.00 34.22 103 PHE A CA 1
ATOM 778 C C . PHE A 1 103 ? -15.684 50.827 38.432 1.00 34.22 103 PHE A C 1
ATOM 780 O O . PHE A 1 103 ? -15.483 49.642 38.683 1.00 34.22 103 PHE A O 1
ATOM 787 N N . LYS A 1 104 ? -16.906 51.363 38.392 1.00 35.00 104 LYS A N 1
ATOM 788 C CA . LYS A 1 104 ? -18.180 50.800 38.866 1.00 35.00 104 LYS A CA 1
ATOM 789 C C . LYS A 1 104 ? -18.925 49.925 37.839 1.00 35.00 104 LYS A C 1
ATOM 791 O O . LYS A 1 104 ? -18.805 50.152 36.646 1.00 35.00 104 LYS A O 1
ATOM 796 N N . LEU A 1 105 ? -19.776 49.044 38.390 1.00 32.88 105 LEU A N 1
ATOM 797 C CA . LEU A 1 105 ? -21.093 48.543 37.935 1.00 32.88 105 LEU A CA 1
ATOM 798 C C . LEU A 1 105 ? -21.354 48.293 36.433 1.00 32.88 105 LEU A C 1
ATOM 800 O O . LEU A 1 105 ? -21.497 49.241 35.672 1.00 32.88 105 LEU A O 1
ATOM 804 N N . ALA A 1 106 ? -21.705 47.042 36.105 1.00 34.69 106 ALA A N 1
ATOM 805 C CA . ALA A 1 106 ? -22.988 46.706 35.465 1.00 34.69 106 ALA A CA 1
ATOM 806 C C . ALA A 1 106 ? -23.249 45.187 35.536 1.00 34.69 106 ALA A C 1
ATOM 808 O O . ALA A 1 106 ? -22.597 44.385 34.872 1.00 34.69 106 ALA A O 1
ATOM 809 N N . THR A 1 107 ? -24.210 44.794 36.367 1.00 37.78 107 THR A N 1
ATOM 810 C CA . THR A 1 107 ? -24.987 43.556 36.223 1.00 37.78 107 THR A CA 1
ATOM 811 C C . THR A 1 107 ? -26.133 43.790 35.227 1.00 37.78 107 THR A C 1
ATOM 813 O O . THR A 1 107 ? -26.439 44.938 34.917 1.00 37.78 107 THR A O 1
ATOM 816 N N . PHE A 1 108 ? -26.795 42.694 34.820 1.00 34.28 108 PHE A N 1
ATOM 817 C CA . PHE A 1 108 ? -28.061 42.586 34.062 1.00 34.28 108 PHE A CA 1
ATOM 818 C C . PHE A 1 108 ? -27.955 42.374 32.535 1.00 34.28 108 PHE A C 1
ATOM 820 O O . PHE A 1 108 ? -27.840 43.320 31.770 1.00 34.28 108 PHE A O 1
ATOM 827 N N . PHE A 1 109 ? -28.077 41.117 32.082 1.00 36.38 109 PHE A N 1
ATOM 828 C CA . PHE A 1 109 ? -29.311 40.597 31.460 1.00 36.38 109 PHE A CA 1
ATOM 829 C C . PHE A 1 109 ? -29.159 39.099 31.130 1.00 36.38 109 PHE A C 1
ATOM 831 O O . PHE A 1 109 ? -28.301 38.697 30.351 1.00 36.38 109 PHE A O 1
ATOM 838 N N . TRP A 1 110 ? -30.020 38.274 31.727 1.00 37.72 110 TRP A N 1
ATOM 839 C CA . TRP A 1 110 ? -30.257 36.878 31.354 1.00 37.72 110 TRP A CA 1
ATOM 840 C C . TRP A 1 110 ? -31.677 36.828 30.790 1.00 37.72 110 TRP A C 1
ATOM 842 O O . TRP A 1 110 ? -32.625 37.065 31.537 1.00 37.72 110 TRP A O 1
ATOM 852 N N . GLN A 1 111 ? -31.847 36.538 29.496 1.00 31.81 111 GLN A N 1
ATOM 853 C CA . GLN A 1 111 ? -33.130 36.048 28.994 1.00 31.81 111 GLN A CA 1
ATOM 854 C C . GLN A 1 111 ? -32.982 35.243 27.695 1.00 31.81 111 GLN A C 1
ATOM 856 O O . GLN A 1 111 ? -32.725 35.774 26.623 1.00 31.81 111 GLN A O 1
ATOM 861 N N . ASN A 1 112 ? -33.179 33.936 27.861 1.00 37.03 112 ASN A N 1
ATOM 862 C CA . ASN A 1 112 ? -34.120 33.113 27.106 1.00 37.03 112 ASN A CA 1
ATOM 863 C C . ASN A 1 112 ? -33.998 33.117 25.570 1.00 37.03 112 ASN A C 1
ATOM 865 O O . ASN A 1 112 ? -34.718 33.830 24.875 1.00 37.03 112 ASN A O 1
ATOM 869 N N . THR A 1 113 ? -33.195 32.193 25.042 1.00 32.94 113 THR A N 1
ATOM 870 C CA . THR A 1 113 ? -33.398 31.643 23.698 1.00 32.94 113 THR A CA 1
ATOM 871 C C . THR A 1 113 ? -33.764 30.165 23.811 1.00 32.94 113 THR A C 1
ATOM 873 O O . THR A 1 113 ? -32.955 29.292 24.107 1.00 32.94 113 THR A O 1
ATOM 876 N N . SER A 1 114 ? -35.067 29.930 23.662 1.00 32.09 114 SER A N 1
ATOM 877 C CA . SER A 1 114 ? -35.674 28.835 22.903 1.00 32.09 114 SER A CA 1
ATOM 878 C C . SER A 1 114 ? -34.797 27.610 22.620 1.00 32.09 114 SER A C 1
ATOM 880 O O . SER A 1 114 ? -33.923 27.619 21.757 1.00 32.09 114 SER A O 1
ATOM 882 N N . ARG A 1 115 ? -35.177 26.525 23.300 1.00 42.22 115 ARG A N 1
ATOM 883 C CA . ARG A 1 115 ? -35.030 25.114 22.934 1.00 42.22 115 ARG A CA 1
ATOM 884 C C . ARG A 1 115 ? -35.079 24.917 21.407 1.00 42.22 115 ARG A C 1
ATOM 886 O O . ARG A 1 115 ? -36.157 24.802 20.833 1.00 42.22 115 ARG A O 1
ATOM 893 N N . VAL A 1 116 ? -33.908 24.866 20.777 1.00 38.06 116 VAL A N 1
ATOM 894 C CA . VAL A 1 116 ? -33.719 24.264 19.456 1.00 38.06 116 VAL A CA 1
ATOM 895 C C . VAL A 1 116 ? -33.337 22.813 19.697 1.00 38.06 116 VAL A C 1
ATOM 897 O O . VAL A 1 116 ? -32.421 22.500 20.457 1.00 38.06 116 VAL A O 1
ATOM 900 N N . GLU A 1 117 ? -34.132 21.942 19.103 1.00 36.69 117 GLU A N 1
ATOM 901 C CA . GLU A 1 117 ? -33.998 20.498 19.096 1.00 36.69 117 GLU A CA 1
ATOM 902 C C . GLU A 1 117 ? -32.573 20.102 18.693 1.00 36.69 117 GLU A C 1
ATOM 904 O O . GLU A 1 117 ? -32.076 20.492 17.636 1.00 36.69 117 GLU A O 1
ATOM 909 N N . ALA A 1 118 ? -31.889 19.384 19.586 1.00 32.44 118 ALA A N 1
ATOM 910 C CA . ALA A 1 118 ? -30.526 18.935 19.362 1.00 32.44 118 ALA A CA 1
ATOM 911 C C . ALA A 1 118 ? -30.486 18.056 18.100 1.00 32.44 118 ALA A C 1
ATOM 913 O O . ALA A 1 118 ? -31.197 17.045 18.047 1.00 32.44 118 ALA A O 1
ATOM 914 N N . PRO A 1 119 ? -29.671 18.386 17.084 1.00 38.09 119 PRO A N 1
ATOM 915 C CA . PRO A 1 119 ? -29.473 17.479 15.972 1.00 38.09 119 PRO A CA 1
ATOM 916 C C . PRO A 1 119 ? -28.842 16.184 16.497 1.00 38.09 119 PRO A C 1
ATOM 918 O O . PRO A 1 119 ? -27.900 16.201 17.292 1.00 38.09 119 PRO A O 1
ATOM 921 N N . LYS A 1 120 ? -29.425 15.061 16.061 1.00 42.72 120 LYS A N 1
ATOM 922 C CA . LYS A 1 120 ? -28.963 13.685 16.279 1.00 42.72 120 LYS A CA 1
ATOM 923 C C . LYS A 1 120 ? -27.436 13.603 16.276 1.00 42.72 120 LYS A C 1
ATOM 925 O O . LYS A 1 120 ? -26.817 13.963 15.283 1.00 42.72 120 LYS A O 1
ATOM 930 N N . SER A 1 121 ? -26.896 13.098 17.389 1.00 41.34 121 SER A N 1
ATOM 931 C CA . SER A 1 121 ? -25.554 12.528 17.566 1.00 41.34 121 SER A CA 1
ATOM 932 C C . SER A 1 121 ? -24.515 12.986 16.539 1.00 41.34 121 SER A C 1
ATOM 934 O O . SER A 1 121 ? -24.386 12.387 15.467 1.00 41.34 121 SER A O 1
ATOM 936 N N . ALA A 1 122 ? -23.734 14.002 16.907 1.00 38.00 122 ALA A N 1
ATOM 937 C CA . ALA A 1 122 ? -22.463 14.273 16.252 1.00 38.00 122 ALA A CA 1
ATOM 938 C C . ALA A 1 122 ? -21.650 12.964 16.152 1.00 38.00 122 ALA A C 1
ATOM 940 O O . ALA A 1 122 ? -21.677 12.165 17.100 1.00 38.00 122 ALA A O 1
ATOM 941 N N . PRO A 1 123 ? -20.951 12.712 15.031 1.00 46.84 123 PRO A N 1
ATOM 942 C CA . PRO A 1 123 ? -20.025 11.597 14.954 1.00 46.84 123 PRO A CA 1
ATOM 943 C C . PRO A 1 123 ? -19.035 11.737 16.107 1.00 46.84 123 PRO A C 1
ATOM 945 O O . PRO A 1 123 ? -18.551 12.836 16.377 1.00 46.84 123 PRO A O 1
ATOM 948 N N . ILE A 1 124 ? -18.757 10.631 16.797 1.00 51.53 124 ILE A N 1
ATOM 949 C CA . ILE A 1 124 ? -17.583 10.531 17.667 1.00 51.53 124 ILE A CA 1
ATOM 950 C C . ILE A 1 124 ? -16.418 11.075 16.842 1.00 51.53 124 ILE A C 1
ATOM 952 O O . ILE A 1 124 ? -16.244 10.638 15.707 1.00 51.53 124 ILE A O 1
ATOM 956 N N . ASP A 1 125 ? -15.709 12.069 17.367 1.00 45.41 125 ASP A N 1
ATOM 957 C CA . ASP A 1 125 ? -14.616 12.744 16.673 1.00 45.41 125 ASP A CA 1
ATOM 958 C C . ASP A 1 125 ? -13.469 11.739 16.499 1.00 45.41 125 ASP A C 1
ATOM 960 O O . ASP A 1 125 ? -12.609 11.547 17.363 1.00 45.41 125 ASP A O 1
ATOM 964 N N . ILE A 1 126 ? -13.554 10.949 15.431 1.00 53.69 126 ILE A N 1
ATOM 965 C CA . ILE A 1 126 ? -12.534 9.988 15.056 1.00 53.69 126 ILE A CA 1
ATOM 966 C C . ILE A 1 126 ? -11.397 10.828 14.477 1.00 53.69 126 ILE A C 1
ATOM 968 O O . ILE A 1 126 ? -11.417 11.186 13.305 1.00 53.69 126 ILE A O 1
ATOM 972 N N . MET A 1 127 ? -10.375 11.077 15.295 1.00 59.31 127 MET A N 1
ATOM 973 C CA . MET A 1 127 ? -9.141 11.795 14.926 1.00 59.31 127 MET A CA 1
ATOM 974 C C . MET A 1 127 ? -8.384 11.188 13.725 1.00 59.31 127 MET A C 1
ATOM 976 O O . MET A 1 127 ? -7.430 11.774 13.219 1.00 59.31 127 MET A O 1
ATOM 980 N N . ALA A 1 128 ? -8.790 9.999 13.279 1.00 65.75 128 ALA A N 1
ATOM 981 C CA . ALA A 1 128 ? -8.234 9.271 12.154 1.00 65.75 128 ALA A CA 1
ATOM 982 C C . ALA A 1 128 ? -9.238 9.232 10.995 1.00 65.75 128 ALA A C 1
ATOM 984 O O . ALA A 1 128 ? -10.223 8.493 11.030 1.00 65.75 128 ALA A O 1
ATOM 985 N N . HIS A 1 129 ? -8.962 9.993 9.938 1.00 64.75 129 HIS A N 1
ATOM 986 C CA . HIS A 1 129 ? -9.728 9.926 8.698 1.00 64.75 129 HIS A CA 1
ATOM 987 C C . HIS A 1 129 ? -9.014 9.063 7.651 1.00 64.75 129 HIS A C 1
ATOM 989 O O . HIS A 1 129 ? -7.781 9.093 7.570 1.00 64.75 129 HIS A O 1
ATOM 995 N N . PRO A 1 130 ? -9.761 8.305 6.824 1.00 67.94 130 PRO A N 1
ATOM 996 C CA . PRO A 1 130 ? -9.191 7.676 5.642 1.00 67.94 130 PRO A CA 1
ATOM 997 C C . PRO A 1 130 ? -8.512 8.744 4.777 1.00 67.94 130 PRO A C 1
ATOM 999 O O . PRO A 1 130 ? -9.087 9.805 4.533 1.00 67.94 130 PRO A O 1
ATOM 1002 N N . SER A 1 131 ? -7.291 8.468 4.318 1.00 69.31 131 SER A N 1
ATOM 1003 C CA . SER A 1 131 ? -6.599 9.327 3.349 1.00 69.31 131 SER A CA 1
ATOM 1004 C C . SER A 1 131 ? -7.483 9.549 2.102 1.00 69.31 131 SER A C 1
ATOM 1006 O O . SER A 1 131 ? -8.212 8.634 1.712 1.00 69.31 131 SER A O 1
ATOM 1008 N N . PRO A 1 132 ? -7.487 10.741 1.477 1.00 71.06 132 PRO A N 1
ATOM 1009 C CA . PRO A 1 132 ? -8.231 10.944 0.237 1.00 71.06 132 PRO A CA 1
ATOM 1010 C C . PRO A 1 132 ? -7.746 9.967 -0.841 1.00 71.06 132 PRO A C 1
ATOM 1012 O O . PRO A 1 132 ? -6.545 9.729 -0.981 1.00 71.06 132 PRO A O 1
ATOM 1015 N N . GLN A 1 133 ? -8.683 9.386 -1.597 1.00 73.81 133 GLN A N 1
ATOM 1016 C CA . GLN A 1 133 ? -8.324 8.457 -2.666 1.00 73.81 133 GLN A CA 1
ATOM 1017 C C . GLN A 1 133 ? -7.552 9.199 -3.767 1.00 73.81 133 GLN A C 1
ATOM 1019 O O . GLN A 1 133 ? -8.028 10.236 -4.239 1.00 73.81 133 GLN A O 1
ATOM 1024 N N . PRO A 1 134 ? -6.378 8.698 -4.189 1.00 79.81 134 PRO A N 1
ATOM 1025 C CA . PRO A 1 134 ? -5.644 9.299 -5.289 1.00 79.81 134 PRO A CA 1
ATOM 1026 C C . PRO A 1 134 ? -6.386 9.062 -6.607 1.00 79.81 134 PRO A C 1
ATOM 1028 O O . PRO A 1 134 ? -7.012 8.021 -6.809 1.00 79.81 134 PRO A O 1
ATOM 1031 N N . GLU A 1 135 ? -6.278 10.012 -7.534 1.00 85.44 135 GLU A N 1
ATOM 1032 C CA . GLU A 1 135 ? -6.756 9.809 -8.899 1.00 85.44 135 GLU A CA 1
ATOM 1033 C C . GLU A 1 135 ? -5.874 8.749 -9.581 1.00 85.44 135 GLU A C 1
ATOM 1035 O O . GLU A 1 135 ? -4.689 8.973 -9.846 1.00 85.44 135 GLU A O 1
ATOM 1040 N N . LEU A 1 136 ? -6.440 7.565 -9.826 1.00 89.31 136 LEU A N 1
ATOM 1041 C CA . LEU A 1 136 ? -5.705 6.422 -10.361 1.00 89.31 136 LEU A CA 1
ATOM 1042 C C . LEU A 1 136 ? -5.387 6.639 -11.845 1.00 89.31 136 LEU A C 1
ATOM 1044 O O . LEU A 1 136 ? -6.231 6.459 -12.719 1.00 89.31 136 LEU A O 1
ATOM 1048 N N . LYS A 1 137 ? -4.140 7.023 -12.122 1.00 92.56 137 LYS A N 1
ATOM 1049 C CA . LYS A 1 137 ? -3.572 7.172 -13.470 1.00 92.56 137 LYS A CA 1
ATOM 1050 C C . LYS A 1 137 ? -2.275 6.372 -13.586 1.00 92.56 137 LYS A C 1
ATOM 1052 O O . LYS A 1 137 ? -1.564 6.236 -12.591 1.00 92.56 137 LYS A O 1
ATOM 1057 N N . PRO A 1 138 ? -1.904 5.858 -14.774 1.00 92.25 138 PRO A N 1
ATOM 1058 C CA . PRO A 1 138 ? -0.643 5.124 -14.937 1.00 92.25 138 PRO A CA 1
ATOM 1059 C C . PRO A 1 138 ? 0.591 5.949 -14.529 1.00 92.25 138 PRO A C 1
ATOM 1061 O O . PRO A 1 138 ? 1.533 5.414 -13.948 1.00 92.25 138 PRO A O 1
ATOM 1064 N N . SER A 1 139 ? 0.552 7.270 -14.744 1.00 92.00 139 SER A N 1
ATOM 1065 C CA . SER A 1 139 ? 1.611 8.206 -14.339 1.00 92.00 139 SER A CA 1
ATOM 1066 C C . SER A 1 139 ? 1.896 8.192 -12.833 1.00 92.00 139 SER A C 1
ATOM 1068 O O . SER A 1 139 ? 3.051 8.332 -12.433 1.00 92.00 139 SER A O 1
ATOM 1070 N N . PHE A 1 140 ? 0.871 7.979 -12.002 1.00 94.12 140 PHE A N 1
ATOM 1071 C CA . PHE A 1 140 ? 1.027 7.839 -10.556 1.00 94.12 140 PHE A CA 1
ATOM 1072 C C . PHE A 1 140 ? 1.841 6.586 -10.206 1.00 94.12 140 PHE A C 1
ATOM 1074 O O . PHE A 1 140 ? 2.783 6.668 -9.424 1.00 94.12 140 PHE A O 1
ATOM 1081 N N . CYS A 1 141 ? 1.542 5.446 -10.839 1.00 94.69 141 CYS A N 1
ATOM 1082 C CA . CYS A 1 141 ? 2.245 4.188 -10.578 1.00 94.69 141 CYS A CA 1
ATOM 1083 C C . CYS A 1 141 ? 3.715 4.236 -11.010 1.00 94.69 141 CYS A C 1
ATOM 1085 O O . CYS A 1 141 ? 4.581 3.742 -10.292 1.00 94.69 141 CYS A O 1
ATOM 1087 N N . PHE A 1 142 ? 4.020 4.865 -12.149 1.00 93.81 142 PHE A N 1
ATOM 1088 C CA . PHE A 1 142 ? 5.403 4.999 -12.618 1.00 93.81 142 PHE A CA 1
ATOM 1089 C C . PHE A 1 142 ? 6.236 6.000 -11.807 1.00 93.81 142 PHE A C 1
ATOM 1091 O O . PHE A 1 142 ? 7.467 5.954 -11.848 1.00 93.81 142 PHE A O 1
ATOM 1098 N N . SER A 1 143 ? 5.599 6.876 -11.024 1.00 93.69 143 SER A N 1
ATOM 1099 C CA . SER A 1 143 ? 6.298 7.712 -10.053 1.00 93.69 143 SER A CA 1
ATOM 1100 C C . SER A 1 143 ? 6.491 6.954 -8.738 1.00 93.69 143 SER A C 1
ATOM 1102 O O . SER A 1 143 ? 5.664 7.005 -7.829 1.00 93.69 143 SER A O 1
ATOM 1104 N N . THR A 1 144 ? 7.631 6.271 -8.611 1.00 92.44 144 THR A N 1
ATOM 1105 C CA . THR A 1 144 ? 7.965 5.467 -7.419 1.00 92.44 144 THR A CA 1
ATOM 1106 C C . THR A 1 144 ? 7.922 6.274 -6.120 1.00 92.44 144 THR A C 1
ATOM 1108 O O . THR A 1 144 ? 7.522 5.745 -5.085 1.00 92.44 144 THR A O 1
ATOM 1111 N N . VAL A 1 145 ? 8.290 7.559 -6.176 1.00 94.19 145 VAL A N 1
ATOM 1112 C CA . VAL A 1 145 ? 8.221 8.489 -5.041 1.00 94.19 145 VAL A CA 1
ATOM 1113 C C . VAL A 1 145 ? 6.772 8.721 -4.622 1.00 94.19 145 VAL A C 1
ATOM 1115 O O . VAL A 1 145 ? 6.447 8.503 -3.462 1.00 94.19 145 VAL A O 1
ATOM 1118 N N . GLN A 1 146 ? 5.887 9.076 -5.559 1.00 94.25 146 GLN A N 1
ATOM 1119 C CA . GLN A 1 146 ? 4.478 9.346 -5.248 1.00 94.25 146 GLN A CA 1
ATOM 1120 C C . GLN A 1 146 ? 3.767 8.107 -4.699 1.00 94.25 146 GLN A C 1
ATOM 1122 O O . GLN A 1 146 ? 3.058 8.204 -3.699 1.00 94.25 146 GLN A O 1
ATOM 1127 N N . LEU A 1 147 ? 3.998 6.939 -5.309 1.00 95.19 147 LEU A N 1
ATOM 1128 C CA . LEU A 1 147 ? 3.422 5.679 -4.842 1.00 95.19 147 LEU A CA 1
ATOM 1129 C C . LEU A 1 147 ? 3.876 5.349 -3.413 1.00 95.19 147 LEU A C 1
ATOM 1131 O O . LEU A 1 147 ? 3.048 5.050 -2.550 1.00 95.19 147 LEU A O 1
ATOM 1135 N N . ARG A 1 148 ? 5.185 5.428 -3.141 1.00 95.69 148 ARG A N 1
ATOM 1136 C CA . ARG A 1 148 ? 5.737 5.151 -1.808 1.00 95.69 148 ARG A CA 1
ATOM 1137 C C . ARG A 1 148 ? 5.283 6.169 -0.772 1.00 95.69 148 ARG A C 1
ATOM 1139 O O . ARG A 1 148 ? 4.953 5.776 0.343 1.00 95.69 148 ARG A O 1
ATOM 1146 N N . ASP A 1 149 ? 5.236 7.451 -1.121 1.00 95.38 149 ASP A N 1
ATOM 1147 C CA . ASP A 1 149 ? 4.792 8.500 -0.205 1.00 95.38 149 ASP A CA 1
ATOM 1148 C C . ASP A 1 149 ? 3.317 8.361 0.149 1.00 95.38 149 ASP A C 1
ATOM 1150 O O . ASP A 1 149 ? 2.971 8.460 1.325 1.00 95.38 149 ASP A O 1
ATOM 1154 N N . PHE A 1 150 ? 2.459 8.045 -0.821 1.00 95.50 150 PHE A N 1
ATOM 1155 C CA . PHE A 1 150 ? 1.058 7.740 -0.552 1.00 95.50 150 PHE A CA 1
ATOM 1156 C C . PHE A 1 150 ? 0.914 6.585 0.453 1.00 95.50 150 PHE A C 1
ATOM 1158 O O . PHE A 1 150 ? 0.220 6.721 1.464 1.00 95.50 150 PHE A O 1
ATOM 1165 N N . LEU A 1 151 ? 1.611 5.464 0.219 1.00 96.31 151 LEU A N 1
ATOM 1166 C CA . LEU A 1 151 ? 1.558 4.302 1.112 1.00 96.31 151 LEU A CA 1
ATOM 1167 C C . LEU A 1 151 ? 2.109 4.634 2.501 1.00 96.31 151 LEU A C 1
ATOM 1169 O O . LEU A 1 151 ? 1.495 4.283 3.507 1.00 96.31 151 LEU A O 1
ATOM 1173 N N . ARG A 1 152 ? 3.238 5.344 2.567 1.00 95.50 152 ARG A N 1
ATOM 1174 C CA . ARG A 1 152 ? 3.864 5.786 3.818 1.00 95.50 152 ARG A CA 1
ATOM 1175 C C . ARG A 1 152 ? 2.932 6.686 4.622 1.00 95.50 152 ARG A C 1
ATOM 1177 O O . ARG A 1 152 ? 2.733 6.435 5.806 1.00 95.50 152 ARG A O 1
ATOM 1184 N N . ILE A 1 153 ? 2.339 7.699 3.992 1.00 94.56 153 ILE A N 1
ATOM 1185 C CA . ILE A 1 153 ? 1.426 8.638 4.653 1.00 94.56 153 ILE A CA 1
ATOM 1186 C C . ILE A 1 153 ? 0.184 7.897 5.154 1.00 94.56 153 ILE A C 1
ATOM 1188 O O . ILE A 1 153 ? -0.151 8.015 6.331 1.00 94.56 153 ILE A O 1
ATOM 1192 N N . SER A 1 154 ? -0.441 7.073 4.308 1.00 95.44 154 SER A N 1
ATOM 1193 C CA . SER A 1 154 ? -1.630 6.291 4.673 1.00 95.44 154 SER A CA 1
ATOM 1194 C C . SER A 1 154 ? -1.378 5.329 5.843 1.00 95.44 154 SER A C 1
ATOM 1196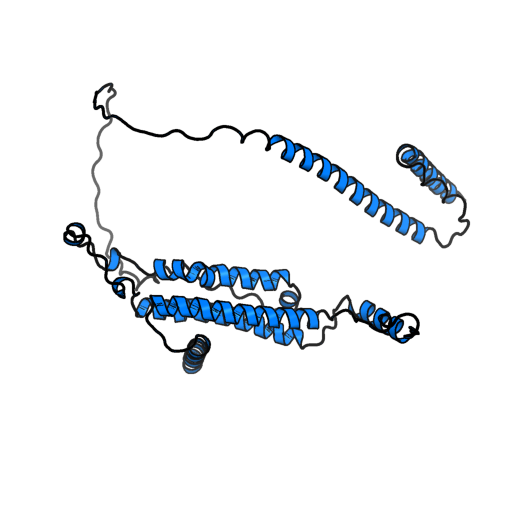 O O . SER A 1 154 ? -2.225 5.190 6.728 1.00 95.44 154 SER A O 1
ATOM 1198 N N . ARG A 1 155 ? -0.207 4.678 5.885 1.00 95.88 155 ARG A N 1
ATOM 1199 C CA . ARG A 1 155 ? 0.201 3.825 7.015 1.00 95.88 155 ARG A CA 1
ATOM 1200 C C . ARG A 1 155 ? 0.441 4.661 8.273 1.00 95.88 155 ARG A C 1
ATOM 1202 O O . ARG A 1 155 ? -0.091 4.326 9.327 1.00 95.88 155 ARG A O 1
ATOM 1209 N N . SER A 1 156 ? 1.146 5.787 8.155 1.00 94.50 156 SER A N 1
ATOM 1210 C CA . SER A 1 156 ? 1.461 6.646 9.303 1.00 94.50 156 SER A CA 1
ATOM 1211 C C . SER A 1 156 ? 0.227 7.260 9.969 1.00 94.50 156 SER A C 1
ATOM 1213 O O . SER A 1 156 ? 0.205 7.442 11.185 1.00 94.50 156 SER A O 1
ATOM 1215 N N . SER A 1 157 ? -0.823 7.547 9.193 1.00 92.62 157 SER A N 1
ATOM 1216 C CA . SER A 1 157 ? -2.037 8.173 9.713 1.00 92.62 157 SER A CA 1
ATOM 1217 C C . SER A 1 157 ? -2.942 7.202 10.472 1.00 92.62 157 SER A C 1
ATOM 1219 O O . SER A 1 157 ? -3.663 7.642 11.366 1.00 92.62 157 SER A O 1
ATOM 1221 N N . ILE A 1 158 ? -2.926 5.905 10.134 1.00 94.12 158 ILE A N 1
ATOM 1222 C CA . ILE A 1 158 ? -3.844 4.904 10.707 1.00 94.12 158 ILE A CA 1
ATOM 1223 C C . ILE A 1 158 ? -3.114 3.800 11.475 1.00 94.12 158 ILE A C 1
ATOM 1225 O O . ILE A 1 158 ? -3.465 3.522 12.621 1.00 94.12 158 ILE A O 1
ATOM 1229 N N . ASP A 1 159 ? -2.155 3.139 10.829 1.00 95.50 159 ASP A N 1
ATOM 1230 C CA . ASP A 1 159 ? -1.533 1.899 11.295 1.00 95.50 159 ASP A CA 1
ATOM 1231 C C . ASP A 1 159 ? -0.395 2.167 12.291 1.00 95.50 159 ASP A C 1
ATOM 1233 O O . ASP A 1 159 ? -0.366 1.571 13.366 1.00 95.50 159 ASP A O 1
ATOM 1237 N N . ASP A 1 160 ? 0.506 3.112 12.006 1.00 94.38 160 ASP A N 1
ATOM 1238 C CA . ASP A 1 160 ? 1.600 3.437 12.938 1.00 94.38 160 ASP A CA 1
ATOM 1239 C C . ASP A 1 160 ? 1.072 4.139 14.200 1.00 94.38 160 ASP A C 1
ATOM 1241 O O . ASP A 1 160 ? 1.548 3.909 15.314 1.00 94.38 160 ASP A O 1
ATOM 1245 N N . SER A 1 161 ? 0.030 4.957 14.038 1.00 94.00 161 SER A N 1
ATOM 1246 C CA . SER A 1 161 ? -0.678 5.650 15.116 1.00 94.00 161 SER A CA 1
ATOM 1247 C C . SER A 1 161 ? -1.844 4.834 15.693 1.00 94.00 161 SER A C 1
ATOM 1249 O O . SER A 1 161 ? -2.616 5.357 16.498 1.00 94.00 161 SER A O 1
ATOM 1251 N N . ILE A 1 162 ? -1.974 3.540 15.364 1.00 94.00 162 ILE A N 1
ATOM 1252 C CA . ILE A 1 162 ? -3.140 2.715 15.733 1.00 94.00 162 ILE A CA 1
ATOM 1253 C C . ILE A 1 162 ? -3.428 2.732 17.235 1.00 94.00 162 ILE A C 1
ATOM 1255 O O . ILE A 1 162 ? -4.573 2.857 17.657 1.00 94.00 162 ILE A O 1
ATOM 1259 N N . THR A 1 163 ? -2.386 2.685 18.067 1.00 91.44 163 THR A N 1
ATOM 1260 C CA . THR A 1 163 ? -2.546 2.726 19.527 1.00 91.44 163 THR A CA 1
ATOM 1261 C C . THR A 1 163 ? -3.069 4.083 19.994 1.00 91.44 163 THR A C 1
ATOM 1263 O O . THR A 1 163 ? -3.907 4.135 20.890 1.00 91.44 163 THR A O 1
ATOM 1266 N N . GLN A 1 164 ? -2.610 5.181 19.389 1.00 91.25 164 GLN A N 1
ATOM 1267 C CA . GLN A 1 164 ? -3.104 6.525 19.698 1.00 91.25 164 GLN A CA 1
ATOM 1268 C C . GLN A 1 164 ? -4.564 6.673 19.263 1.00 91.25 164 GLN A C 1
ATOM 1270 O O . GLN A 1 164 ? -5.384 7.113 20.064 1.00 91.25 164 GLN A O 1
ATOM 1275 N N . ASN A 1 165 ? -4.901 6.211 18.057 1.00 91.44 165 ASN A N 1
ATOM 1276 C CA . ASN A 1 165 ? -6.262 6.237 17.523 1.00 91.44 165 ASN A CA 1
ATOM 1277 C C . ASN A 1 165 ? -7.234 5.437 18.403 1.00 91.44 165 ASN A C 1
ATOM 1279 O O . ASN A 1 165 ? -8.306 5.925 18.750 1.00 91.44 165 ASN A O 1
ATOM 1283 N N . LEU A 1 166 ? -6.842 4.236 18.837 1.00 90.00 166 LEU A N 1
ATOM 1284 C CA . LEU A 1 166 ? -7.646 3.406 19.738 1.00 90.00 166 LEU A CA 1
ATOM 1285 C C . LEU A 1 166 ? -7.782 4.032 21.134 1.00 90.00 166 LEU A C 1
ATOM 1287 O O . LEU A 1 166 ? -8.867 4.026 21.712 1.00 90.00 166 LEU A O 1
ATOM 1291 N N . ASN A 1 167 ? -6.713 4.627 21.668 1.00 88.44 167 ASN A N 1
ATOM 1292 C CA . ASN A 1 167 ? -6.765 5.309 22.960 1.00 88.44 167 ASN A CA 1
ATOM 1293 C C . ASN A 1 167 ? -7.622 6.583 22.922 1.00 88.44 167 ASN A C 1
ATOM 1295 O O . ASN A 1 167 ? -8.263 6.890 23.920 1.00 88.44 167 ASN A O 1
ATOM 1299 N N . ALA A 1 168 ? -7.674 7.305 21.799 1.00 87.06 168 ALA A N 1
ATOM 1300 C CA . ALA A 1 168 ? -8.523 8.489 21.647 1.00 87.06 168 ALA A CA 1
ATOM 1301 C C . ALA A 1 168 ? -10.023 8.149 21.709 1.00 87.06 168 ALA A C 1
ATOM 1303 O O . ALA A 1 168 ? -10.834 8.952 22.163 1.00 87.06 168 ALA A O 1
ATOM 1304 N N . LEU A 1 169 ? -10.391 6.932 21.303 1.00 84.75 169 LEU A N 1
ATOM 1305 C CA . LEU A 1 169 ? -11.760 6.423 21.392 1.00 84.75 169 LEU A CA 1
ATOM 1306 C C . LEU A 1 169 ? -12.153 6.002 22.817 1.00 84.75 169 LEU A C 1
ATOM 1308 O O . LEU A 1 169 ? -13.338 5.809 23.098 1.00 84.75 169 LEU A O 1
ATOM 1312 N N . LEU A 1 170 ? -11.183 5.856 23.726 1.00 81.25 170 LEU A N 1
ATOM 1313 C CA . LEU A 1 170 ? -11.456 5.711 25.150 1.00 81.25 170 LEU A CA 1
ATOM 1314 C C . LEU A 1 170 ? -11.732 7.099 25.725 1.00 81.25 170 LEU A C 1
ATOM 1316 O O . LEU A 1 170 ? -10.820 7.900 25.893 1.00 81.25 170 LEU A O 1
ATOM 1320 N N . THR A 1 171 ? -12.986 7.371 26.077 1.00 71.88 171 THR A N 1
ATOM 1321 C CA . THR A 1 171 ? -13.384 8.588 26.794 1.00 71.88 171 THR A CA 1
ATOM 1322 C C . THR A 1 171 ? -13.633 8.245 28.266 1.00 71.88 171 THR A C 1
ATOM 1324 O O . THR A 1 171 ? -14.726 7.799 28.618 1.00 71.88 171 THR A O 1
ATOM 1327 N N . PRO A 1 172 ? -12.656 8.441 29.179 1.00 64.69 172 PRO A N 1
ATOM 1328 C CA . PRO A 1 172 ? -12.819 8.078 30.591 1.00 64.69 172 PRO A CA 1
ATOM 1329 C C . PRO A 1 172 ? -13.974 8.829 31.262 1.00 64.69 172 PRO A C 1
ATOM 1331 O O . PRO A 1 172 ? -14.589 8.313 32.189 1.00 64.69 172 PRO A O 1
ATOM 1334 N N . ALA A 1 173 ? -14.293 10.026 30.759 1.00 60.94 173 ALA A N 1
ATOM 1335 C CA . ALA A 1 173 ? -15.382 10.867 31.245 1.00 60.94 173 ALA A CA 1
ATOM 1336 C C . ALA A 1 173 ? -16.780 10.260 31.024 1.00 60.94 173 ALA A C 1
ATOM 1338 O O . ALA A 1 173 ? -17.714 10.641 31.724 1.00 60.94 173 ALA A O 1
ATOM 1339 N N . SER A 1 174 ? -16.932 9.300 30.101 1.00 65.00 174 SER A N 1
ATOM 1340 C CA . SER A 1 174 ? -18.217 8.624 29.866 1.00 65.00 174 SER A CA 1
ATOM 1341 C C . SER A 1 174 ? -18.688 7.790 31.064 1.00 65.00 174 SER A C 1
ATOM 1343 O O . SER A 1 174 ? -19.888 7.600 31.235 1.00 65.00 174 SER A O 1
ATOM 1345 N N . GLY A 1 175 ? -17.764 7.333 31.919 1.00 64.44 175 GLY A N 1
ATOM 1346 C CA . GLY A 1 175 ? -18.076 6.559 33.124 1.00 64.44 175 GLY A CA 1
ATOM 1347 C C . GLY A 1 175 ? -18.427 7.395 34.359 1.00 64.44 175 GLY A C 1
ATOM 1348 O O . GLY A 1 175 ? -18.727 6.817 35.399 1.00 64.44 175 GLY A O 1
ATOM 1349 N N . GLY A 1 176 ? -18.385 8.730 34.266 1.00 69.12 176 GLY A N 1
ATOM 1350 C CA . GLY A 1 176 ? -18.511 9.618 35.423 1.00 69.12 176 GLY A CA 1
ATOM 1351 C C . GLY A 1 176 ? -17.283 9.584 36.346 1.00 69.12 176 GLY A C 1
ATOM 1352 O O . GLY A 1 176 ? -16.467 8.662 36.316 1.00 69.12 176 GLY A O 1
ATOM 1353 N N . PHE A 1 177 ? -17.117 10.629 37.158 1.00 73.38 177 PHE A N 1
ATOM 1354 C CA . PHE A 1 177 ? -16.100 10.665 38.210 1.00 73.38 177 PHE A CA 1
ATOM 1355 C C . PHE A 1 177 ? -16.721 10.176 39.519 1.00 73.38 177 PHE A C 1
ATOM 1357 O O . PHE A 1 177 ? -17.605 10.837 40.059 1.00 73.38 177 PHE A O 1
ATOM 1364 N N . ASP A 1 178 ? -16.259 9.036 40.031 1.00 74.12 178 ASP A N 1
ATOM 1365 C CA . ASP A 1 178 ? -16.619 8.569 41.370 1.00 74.12 178 ASP A CA 1
ATOM 1366 C C . ASP A 1 178 ? -15.539 9.032 42.373 1.00 74.12 178 ASP A C 1
ATOM 1368 O O . ASP A 1 178 ? -14.397 8.561 42.294 1.00 74.12 178 ASP A O 1
ATOM 1372 N N . PRO A 1 179 ? -15.851 9.946 43.312 1.00 79.25 179 PRO A N 1
ATOM 1373 C CA . PRO A 1 179 ? -14.896 10.456 44.295 1.00 79.25 179 PRO A CA 1
ATOM 1374 C C . PRO A 1 179 ? -14.388 9.382 45.268 1.00 79.25 179 PRO A C 1
ATOM 1376 O O . PRO A 1 179 ? -13.361 9.595 45.907 1.00 79.25 179 PRO A O 1
ATOM 1379 N N . SER A 1 180 ? -15.042 8.219 45.367 1.00 74.56 180 SER A N 1
ATOM 1380 C CA . SER A 1 180 ? -14.533 7.091 46.154 1.00 74.56 180 SER A CA 1
ATOM 1381 C C . SER A 1 180 ? -13.340 6.392 45.478 1.00 74.56 180 SER A C 1
ATOM 1383 O O . SER A 1 180 ? -12.493 5.814 46.163 1.00 74.56 180 SER A O 1
ATOM 1385 N N . SER A 1 181 ? -13.179 6.545 44.156 1.00 66.75 181 SER A N 1
ATOM 1386 C CA . SER A 1 181 ? -12.093 5.947 43.357 1.00 66.75 181 SER A CA 1
ATOM 1387 C C . SER A 1 181 ? -10.693 6.454 43.711 1.00 66.75 181 SER A C 1
ATOM 1389 O O . SER A 1 181 ? -9.702 5.819 43.356 1.00 66.75 181 SER A O 1
ATOM 1391 N N . THR A 1 182 ? -10.580 7.623 44.348 1.00 74.00 182 THR A N 1
ATOM 1392 C CA . THR A 1 182 ? -9.287 8.220 44.729 1.00 74.00 182 THR A CA 1
ATOM 1393 C C . THR A 1 182 ? -8.794 7.739 46.091 1.00 74.00 182 THR A C 1
ATOM 1395 O O . THR A 1 182 ? -7.611 7.894 46.391 1.00 74.00 182 THR A O 1
ATOM 1398 N N . SER A 1 183 ? -9.671 7.127 46.894 1.00 75.00 183 SER A N 1
ATOM 1399 C CA . SER A 1 183 ? -9.352 6.672 48.252 1.00 75.00 183 SER A CA 1
ATOM 1400 C C . SER A 1 183 ? -8.518 5.384 48.286 1.00 75.00 183 SER A C 1
ATOM 1402 O O . SER A 1 183 ? -7.729 5.193 49.209 1.00 75.00 183 SER A O 1
ATOM 1404 N N . PHE A 1 184 ? -8.604 4.543 47.247 1.00 68.50 184 PHE A N 1
ATOM 1405 C CA . PHE A 1 184 ? -7.826 3.309 47.130 1.00 68.50 184 PHE A CA 1
ATOM 1406 C C . PHE A 1 184 ? -7.189 3.177 45.746 1.00 68.50 184 PHE A C 1
ATOM 1408 O O . PHE A 1 184 ? -7.867 3.024 44.731 1.00 68.50 184 PHE A O 1
ATOM 1415 N N . ARG A 1 185 ? -5.852 3.159 45.704 1.00 63.28 185 ARG A N 1
ATOM 1416 C CA . ARG A 1 185 ? -5.071 2.837 44.500 1.00 63.28 185 ARG A CA 1
ATOM 1417 C C . ARG A 1 185 ? -5.117 1.323 44.249 1.00 63.28 185 ARG A C 1
ATOM 1419 O O . ARG A 1 185 ? -4.151 0.610 44.500 1.00 63.28 185 ARG A O 1
ATOM 1426 N N . THR A 1 186 ? -6.248 0.808 43.777 1.00 64.88 186 THR A N 1
ATOM 1427 C CA . THR A 1 186 ? -6.306 -0.570 43.274 1.00 64.88 186 THR A CA 1
ATOM 1428 C C . THR A 1 186 ? -5.746 -0.608 41.848 1.00 64.88 186 THR A C 1
ATOM 1430 O O . THR A 1 186 ? -6.123 0.222 41.013 1.00 64.88 186 THR A O 1
ATOM 1433 N N . PRO A 1 187 ? -4.818 -1.530 41.525 1.00 62.31 187 PRO A N 1
ATOM 1434 C CA . PRO A 1 187 ? -4.418 -1.765 40.146 1.00 62.31 187 PRO A CA 1
ATOM 1435 C C . PRO A 1 187 ? -5.666 -2.127 39.343 1.00 62.31 187 PRO A C 1
ATOM 1437 O O . PRO A 1 187 ? -6.315 -3.138 39.608 1.00 62.31 187 PRO A O 1
ATOM 1440 N N . ARG A 1 188 ? -6.033 -1.276 38.382 1.00 62.75 188 ARG A N 1
ATOM 1441 C CA . ARG A 1 188 ? -7.186 -1.519 37.513 1.00 62.75 188 ARG A CA 1
ATOM 1442 C C . ARG A 1 188 ? -7.024 -2.898 36.850 1.00 62.75 188 ARG A C 1
ATOM 1444 O O . ARG A 1 188 ? -5.969 -3.133 36.250 1.00 62.75 188 ARG A O 1
ATOM 1451 N N . PRO A 1 189 ? -8.027 -3.796 36.913 1.00 61.34 189 PRO A N 1
ATOM 1452 C CA . PRO A 1 189 ? -7.941 -5.097 36.259 1.00 61.34 189 PRO A CA 1
ATOM 1453 C C . PRO A 1 189 ? -7.652 -4.893 34.768 1.00 61.34 189 PRO A C 1
ATOM 1455 O O . PRO A 1 189 ? -8.164 -3.948 34.162 1.00 61.34 189 PRO A O 1
ATOM 1458 N N . SER A 1 190 ? -6.821 -5.749 34.170 1.00 58.28 190 SER A N 1
ATOM 1459 C CA . SER A 1 190 ? -6.382 -5.645 32.765 1.00 58.28 190 SER A CA 1
ATOM 1460 C C . SER A 1 190 ? -7.552 -5.480 31.784 1.00 58.28 190 SER A C 1
ATOM 1462 O O . SER A 1 190 ? -7.447 -4.732 30.814 1.00 58.28 190 SER A O 1
ATOM 1464 N N . ASN A 1 191 ? -8.703 -6.075 32.106 1.00 59.47 191 ASN A N 1
ATOM 1465 C CA . ASN A 1 191 ? -9.945 -5.978 31.340 1.00 59.47 191 ASN A CA 1
ATOM 1466 C C . ASN A 1 191 ? -10.605 -4.586 31.352 1.00 59.47 191 ASN A C 1
ATOM 1468 O O . ASN A 1 191 ? -11.371 -4.282 30.446 1.00 59.47 191 ASN A O 1
ATOM 1472 N N . SER A 1 192 ? -10.284 -3.707 32.309 1.00 58.88 192 SER A N 1
ATOM 1473 C CA . SER A 1 192 ? -10.822 -2.331 32.376 1.00 58.88 192 SER A CA 1
ATOM 1474 C C . SER A 1 192 ? -10.245 -1.379 31.319 1.00 58.88 192 SER A C 1
ATOM 1476 O O . SER A 1 192 ? -10.694 -0.241 31.204 1.00 58.88 192 SER A O 1
ATOM 1478 N N . ARG A 1 193 ? -9.238 -1.828 30.556 1.00 67.06 193 ARG A N 1
ATOM 1479 C CA . ARG A 1 193 ? -8.674 -1.107 29.403 1.00 67.06 193 ARG A CA 1
ATOM 1480 C C . ARG A 1 193 ? -9.224 -1.594 28.058 1.00 67.06 193 ARG A C 1
ATOM 1482 O O . ARG A 1 193 ? -8.752 -1.123 27.025 1.00 67.06 193 ARG A O 1
ATOM 1489 N N . ARG A 1 194 ? -10.183 -2.529 28.056 1.00 77.00 194 ARG A N 1
ATOM 1490 C CA . ARG A 1 194 ? -10.881 -2.942 26.833 1.00 77.00 194 ARG A CA 1
ATOM 1491 C C . ARG A 1 194 ? -11.843 -1.841 26.403 1.00 77.00 194 ARG A C 1
ATOM 1493 O O . ARG A 1 194 ? -12.533 -1.247 27.229 1.00 77.00 194 ARG A O 1
ATOM 1500 N N . MET A 1 195 ? -11.857 -1.562 25.110 1.00 82.56 195 MET A N 1
ATOM 1501 C CA . MET A 1 195 ? -12.722 -0.543 24.530 1.00 82.56 195 MET A CA 1
ATOM 1502 C C . MET A 1 195 ? -14.179 -1.018 24.436 1.00 82.56 195 MET A C 1
ATOM 1504 O O . MET A 1 195 ? -14.420 -2.222 24.318 1.00 82.56 195 MET A O 1
ATOM 1508 N N . PRO A 1 196 ? -15.162 -0.096 24.427 1.00 85.81 196 PRO A N 1
ATOM 1509 C CA . PRO A 1 196 ? -16.540 -0.441 24.099 1.00 85.81 196 PRO A CA 1
ATOM 1510 C C . PRO A 1 196 ? -16.616 -1.119 22.727 1.00 85.81 196 PRO A C 1
ATOM 1512 O O . PRO A 1 196 ? -16.081 -0.604 21.739 1.00 85.81 196 PRO A O 1
ATOM 1515 N N . GLN A 1 197 ? -17.309 -2.258 22.656 1.00 87.25 197 GLN A N 1
ATOM 1516 C CA . GLN A 1 197 ? -17.376 -3.072 21.439 1.00 87.25 197 GLN A CA 1
ATOM 1517 C C . GLN A 1 197 ? -17.929 -2.282 20.246 1.00 87.25 197 GLN A C 1
ATOM 1519 O O . GLN A 1 197 ? -17.411 -2.391 19.139 1.00 87.25 197 GLN A O 1
ATOM 1524 N N . THR A 1 198 ? -18.936 -1.438 20.467 1.00 88.75 198 THR A N 1
ATOM 1525 C CA . THR A 1 198 ? -19.521 -0.558 19.444 1.00 88.75 198 THR A CA 1
ATOM 1526 C C . THR A 1 198 ? -18.507 0.428 18.868 1.00 88.75 198 THR A C 1
ATOM 1528 O O . THR A 1 198 ? -18.400 0.533 17.648 1.00 88.75 198 THR A O 1
ATOM 1531 N N . SER A 1 199 ? -17.711 1.098 19.707 1.00 90.12 199 SER A N 1
ATOM 1532 C CA . SER A 1 199 ? -16.657 2.016 19.248 1.00 90.12 199 SER A CA 1
ATOM 1533 C C . SER A 1 199 ? -15.595 1.291 18.423 1.00 90.12 199 SER A C 1
ATOM 1535 O O . SER A 1 199 ? -15.175 1.785 17.380 1.00 90.12 199 SER A O 1
ATOM 1537 N N . CYS A 1 200 ? -15.211 0.085 18.845 1.00 90.31 200 CYS A N 1
ATOM 1538 C CA . CYS A 1 200 ? -14.280 -0.760 18.104 1.00 90.31 200 CYS A CA 1
ATOM 1539 C C . CYS A 1 200 ? -14.820 -1.193 16.740 1.00 90.31 200 CYS A C 1
ATOM 1541 O O . CYS A 1 200 ? -14.100 -1.117 15.746 1.00 90.31 200 CYS A O 1
ATOM 1543 N N . GLN A 1 201 ? -16.080 -1.624 16.665 1.00 91.31 201 GLN A N 1
ATOM 1544 C CA . GLN A 1 201 ? -16.693 -2.001 15.391 1.00 91.31 201 GLN A CA 1
ATOM 1545 C C . GLN A 1 201 ? -16.838 -0.797 14.455 1.00 91.31 201 GLN A C 1
ATOM 1547 O O . GLN A 1 201 ? -16.561 -0.914 13.263 1.00 91.31 201 GLN A O 1
ATOM 1552 N N . ASN A 1 202 ? -17.190 0.376 14.986 1.00 92.69 202 ASN A N 1
ATOM 1553 C CA . ASN A 1 202 ? -17.247 1.606 14.198 1.00 92.69 202 ASN A CA 1
ATOM 1554 C C . ASN A 1 202 ? -15.869 1.981 13.648 1.00 92.69 202 ASN A C 1
ATOM 1556 O O . ASN A 1 202 ? -15.742 2.212 12.450 1.00 92.69 202 ASN A O 1
ATOM 1560 N N . PHE A 1 203 ? -14.826 1.948 14.481 1.00 93.00 203 PHE A N 1
ATOM 1561 C CA . PHE A 1 203 ? -13.455 2.194 14.038 1.00 93.00 203 PHE A CA 1
ATOM 1562 C C . PHE A 1 203 ? -13.015 1.214 12.940 1.00 93.00 203 PHE A C 1
ATOM 1564 O O . PHE A 1 203 ? -12.514 1.636 11.895 1.00 93.00 203 PHE A O 1
ATOM 1571 N N . LYS A 1 204 ? -13.261 -0.090 13.130 1.00 94.00 204 LYS A N 1
ATOM 1572 C CA . LYS A 1 204 ? -12.962 -1.123 12.126 1.00 94.00 204 LYS A CA 1
ATOM 1573 C C . LYS A 1 204 ? -13.653 -0.813 10.790 1.00 94.00 204 LYS A C 1
ATOM 1575 O O . LYS A 1 204 ? -12.992 -0.731 9.757 1.00 94.00 204 LYS A O 1
ATOM 1580 N N . ASN A 1 205 ? -14.965 -0.584 10.823 1.00 93.62 205 ASN A N 1
ATOM 1581 C CA . ASN A 1 205 ? -15.798 -0.469 9.625 1.00 93.62 205 ASN A CA 1
ATOM 1582 C C . ASN A 1 205 ? -15.687 0.877 8.898 1.00 93.62 205 ASN A C 1
ATOM 1584 O O . ASN A 1 205 ? -15.872 0.911 7.682 1.00 93.62 205 ASN A O 1
ATOM 1588 N N . GLN A 1 206 ? -15.431 1.969 9.622 1.00 92.56 206 GLN A N 1
ATOM 1589 C CA . GLN A 1 206 ? -15.432 3.332 9.076 1.00 92.56 206 GLN A CA 1
ATOM 1590 C C . GLN A 1 206 ? -14.028 3.877 8.800 1.00 92.56 206 GLN A C 1
ATOM 1592 O O . GLN A 1 206 ? -13.888 4.781 7.980 1.00 92.56 206 GLN A O 1
ATOM 1597 N N . VAL A 1 207 ? -12.990 3.334 9.446 1.00 94.00 207 VAL A N 1
ATOM 1598 C CA . VAL A 1 207 ? -11.623 3.875 9.366 1.00 94.00 207 VAL A CA 1
ATOM 1599 C C . VAL A 1 207 ? -10.646 2.827 8.859 1.00 94.00 207 VAL A C 1
ATOM 1601 O O . VAL A 1 207 ? -10.043 3.002 7.800 1.00 94.00 207 VAL A O 1
ATOM 1604 N N . LEU A 1 208 ? -10.507 1.723 9.599 1.00 95.00 208 LEU A N 1
ATOM 1605 C CA . LEU A 1 208 ? -9.450 0.743 9.363 1.00 95.00 208 LEU A CA 1
ATOM 1606 C C . LEU A 1 208 ? -9.637 0.030 8.021 1.00 95.00 208 LEU A C 1
ATOM 1608 O O . LEU A 1 208 ? -8.768 0.103 7.154 1.00 95.00 208 LEU A O 1
ATOM 1612 N N . PHE A 1 209 ? -10.788 -0.618 7.825 1.00 95.94 209 PHE A N 1
ATOM 1613 C CA . PHE A 1 209 ? -11.052 -1.387 6.611 1.00 95.94 209 PHE A CA 1
ATOM 1614 C C . PHE A 1 209 ? -11.145 -0.518 5.351 1.00 95.94 209 PHE A C 1
ATOM 1616 O O . PHE A 1 209 ? -10.518 -0.893 4.360 1.00 95.94 209 PHE A O 1
ATOM 1623 N N . PRO A 1 210 ? -11.807 0.658 5.352 1.00 95.38 210 PRO A N 1
ATOM 1624 C CA . PRO A 1 210 ? -11.755 1.565 4.205 1.00 95.38 210 PRO A CA 1
ATOM 1625 C C . PRO A 1 210 ? -10.332 2.005 3.836 1.00 95.38 210 PRO A C 1
ATOM 1627 O O . PRO A 1 210 ? -9.989 2.031 2.655 1.00 95.38 210 PRO A O 1
ATOM 1630 N N . SER A 1 211 ? -9.486 2.309 4.828 1.00 95.19 211 SER A N 1
ATOM 1631 C CA . SER A 1 211 ? -8.091 2.697 4.583 1.00 95.19 211 SER A CA 1
ATOM 1632 C C . SER A 1 211 ? -7.278 1.551 3.969 1.00 95.19 211 SER A C 1
ATOM 1634 O O . SER A 1 211 ? -6.584 1.728 2.965 1.00 95.19 211 SER A O 1
ATOM 1636 N N . TRP A 1 212 ? -7.420 0.340 4.511 1.00 96.88 212 TRP A N 1
ATOM 1637 C CA . TRP A 1 212 ? -6.782 -0.854 3.954 1.00 96.88 212 TRP A CA 1
ATOM 1638 C C . TRP A 1 212 ? -7.283 -1.170 2.543 1.00 96.88 212 TRP A C 1
ATOM 1640 O O . TRP A 1 212 ? -6.489 -1.549 1.679 1.00 96.88 212 TRP A O 1
ATOM 1650 N N . GLN A 1 213 ? -8.581 -0.993 2.290 1.00 95.31 213 GLN A N 1
ATOM 1651 C CA . GLN A 1 213 ? -9.169 -1.206 0.974 1.00 95.31 213 GLN A CA 1
ATOM 1652 C C . GLN A 1 213 ? -8.551 -0.271 -0.061 1.00 95.31 213 GLN A C 1
ATOM 1654 O O . GLN A 1 213 ? -8.018 -0.747 -1.055 1.00 95.31 213 GLN A O 1
ATOM 1659 N N . MET A 1 214 ? -8.507 1.028 0.228 1.00 94.88 214 MET A N 1
ATOM 1660 C CA . MET A 1 214 ? -7.895 2.030 -0.646 1.00 94.88 214 MET A CA 1
ATOM 1661 C C . MET A 1 214 ? -6.445 1.683 -1.009 1.00 94.88 214 MET A C 1
ATOM 1663 O O . MET A 1 214 ? -6.060 1.741 -2.176 1.00 94.88 214 MET A O 1
ATOM 1667 N N . ARG A 1 215 ? -5.623 1.284 -0.027 1.00 96.19 215 ARG A N 1
ATOM 1668 C CA . ARG A 1 215 ? -4.239 0.868 -0.307 1.00 96.19 215 ARG A CA 1
ATOM 1669 C C . ARG A 1 215 ? -4.180 -0.397 -1.161 1.00 96.19 215 ARG A C 1
ATOM 1671 O O . ARG A 1 215 ? -3.315 -0.504 -2.027 1.00 96.19 215 ARG A O 1
ATOM 1678 N N . SER A 1 216 ? -5.091 -1.348 -0.940 1.00 96.38 216 SER A N 1
ATOM 1679 C CA . SER A 1 216 ? -5.219 -2.530 -1.798 1.00 96.38 216 SER A CA 1
ATOM 1680 C C . SER A 1 216 ? -5.605 -2.156 -3.227 1.00 96.38 216 SER A C 1
ATOM 1682 O O . SER A 1 216 ? -5.006 -2.696 -4.152 1.00 96.38 216 SER A O 1
ATOM 1684 N N . ASP A 1 217 ? -6.537 -1.226 -3.414 1.00 95.50 217 ASP A N 1
ATOM 1685 C CA . ASP A 1 217 ? -6.991 -0.780 -4.733 1.00 95.50 217 ASP A CA 1
ATOM 1686 C C . ASP A 1 217 ? -5.849 -0.126 -5.511 1.00 95.50 217 ASP A C 1
ATOM 1688 O O . ASP A 1 217 ? -5.597 -0.493 -6.657 1.00 95.50 217 ASP A O 1
ATOM 1692 N N . VAL A 1 218 ? -5.073 0.746 -4.859 1.00 96.62 218 VAL A N 1
ATOM 1693 C CA . VAL A 1 218 ? -3.872 1.360 -5.446 1.00 96.62 218 VAL A CA 1
ATOM 1694 C C . VAL A 1 218 ? -2.841 0.305 -5.856 1.00 96.62 218 VAL A C 1
ATOM 1696 O O . VAL A 1 218 ? -2.352 0.321 -6.986 1.00 96.62 218 VAL A O 1
ATOM 1699 N N . LEU A 1 219 ? -2.520 -0.643 -4.970 1.00 97.19 219 LEU A N 1
ATOM 1700 C CA . LEU A 1 219 ? -1.550 -1.701 -5.272 1.00 97.19 219 LEU A CA 1
ATOM 1701 C C . LEU A 1 219 ? -2.043 -2.646 -6.377 1.00 97.19 219 LEU A C 1
ATOM 1703 O O . LEU A 1 219 ? -1.240 -3.124 -7.176 1.00 97.19 219 LEU A O 1
ATOM 1707 N N . ASN A 1 220 ? -3.344 -2.927 -6.438 1.00 96.81 220 ASN A N 1
ATOM 1708 C CA . ASN A 1 220 ? -3.946 -3.759 -7.479 1.00 96.81 220 ASN A CA 1
ATOM 1709 C C . ASN A 1 220 ? -3.968 -3.045 -8.828 1.00 96.81 220 ASN A C 1
ATOM 1711 O O . ASN A 1 220 ? -3.604 -3.643 -9.840 1.00 96.81 220 ASN A O 1
ATOM 1715 N N . TYR A 1 221 ? -4.315 -1.760 -8.832 1.00 96.69 221 TYR A N 1
ATOM 1716 C CA . TYR A 1 221 ? -4.247 -0.925 -10.018 1.00 96.69 221 TYR A CA 1
ATOM 1717 C C . TYR A 1 221 ? -2.814 -0.864 -10.557 1.00 96.69 221 TYR A C 1
ATOM 1719 O O . TYR A 1 221 ? -2.579 -1.215 -11.712 1.00 96.69 221 TYR A O 1
ATOM 1727 N N . CYS A 1 222 ? -1.824 -0.546 -9.717 1.00 96.81 222 CYS A N 1
ATOM 1728 C CA . CYS A 1 222 ? -0.432 -0.506 -10.163 1.00 96.81 222 CYS A CA 1
ATOM 1729 C C . CYS A 1 222 ? 0.114 -1.880 -10.578 1.00 96.81 222 CYS A C 1
ATOM 1731 O O . CYS A 1 222 ? 0.943 -1.940 -11.481 1.00 96.81 222 CYS A O 1
ATOM 1733 N N . ALA A 1 223 ? -0.378 -2.985 -10.003 1.00 97.12 223 ALA A N 1
ATOM 1734 C CA . ALA A 1 223 ? -0.061 -4.325 -10.498 1.00 97.12 223 ALA A CA 1
ATOM 1735 C C . ALA A 1 223 ? -0.584 -4.547 -11.927 1.00 97.12 223 ALA A C 1
ATOM 1737 O O . ALA A 1 223 ? 0.141 -5.092 -12.754 1.00 97.12 223 ALA A O 1
ATOM 1738 N N . SER A 1 224 ? -1.808 -4.098 -12.231 1.00 96.06 224 SER A N 1
ATOM 1739 C CA . SER A 1 224 ? -2.368 -4.203 -13.586 1.00 96.06 224 SER A CA 1
ATOM 1740 C C . SER A 1 224 ? -1.581 -3.365 -14.601 1.00 96.06 224 SER A C 1
ATOM 1742 O O . SER A 1 224 ? -1.249 -3.854 -15.682 1.00 96.06 224 SER A O 1
ATOM 1744 N N . VAL A 1 225 ? -1.175 -2.149 -14.216 1.00 95.81 225 VAL A N 1
ATOM 1745 C CA . VAL A 1 225 ? -0.317 -1.275 -15.032 1.00 95.81 225 VAL A CA 1
ATOM 1746 C C . VAL A 1 225 ? 1.043 -1.929 -15.282 1.00 95.81 225 VAL A C 1
ATOM 1748 O O . VAL A 1 225 ? 1.533 -1.899 -16.405 1.00 95.81 225 VAL A O 1
ATOM 1751 N N . ALA A 1 226 ? 1.627 -2.581 -14.274 1.00 95.94 226 ALA A N 1
ATOM 1752 C CA . ALA A 1 226 ? 2.915 -3.261 -14.401 1.00 95.94 226 ALA A CA 1
ATOM 1753 C C . ALA A 1 226 ? 2.892 -4.459 -15.369 1.00 95.94 226 ALA A C 1
ATOM 1755 O O . ALA A 1 226 ? 3.936 -4.844 -15.887 1.00 95.94 226 ALA A O 1
ATOM 1756 N N . THR A 1 227 ? 1.721 -5.052 -15.618 1.00 94.38 227 THR A N 1
ATOM 1757 C CA . THR A 1 227 ? 1.559 -6.141 -16.598 1.00 94.38 227 THR A CA 1
ATOM 1758 C C . THR A 1 227 ? 1.230 -5.659 -18.012 1.00 94.38 227 THR A C 1
ATOM 1760 O O . THR A 1 227 ? 1.276 -6.453 -18.948 1.00 94.38 227 THR A O 1
ATOM 1763 N N . SER A 1 228 ? 0.901 -4.375 -18.184 1.00 91.94 228 SER A N 1
ATOM 1764 C CA . SER A 1 228 ? 0.597 -3.786 -19.490 1.00 91.94 228 SER A CA 1
ATOM 1765 C C . SER A 1 228 ? 1.880 -3.372 -20.221 1.00 91.94 228 SER A C 1
ATOM 1767 O O . SER A 1 228 ? 2.800 -2.863 -19.578 1.00 91.94 228 SER A O 1
ATOM 1769 N N . PRO A 1 229 ? 1.953 -3.509 -21.560 1.00 88.00 229 PRO A N 1
ATOM 1770 C CA . PRO A 1 229 ? 3.009 -2.885 -22.350 1.00 88.00 229 PRO A CA 1
ATOM 1771 C C . PRO A 1 229 ? 3.012 -1.365 -22.155 1.00 88.00 229 PRO A C 1
ATOM 1773 O O . PRO A 1 229 ? 1.949 -0.743 -22.097 1.00 88.00 229 PRO A O 1
ATOM 1776 N N . ASP A 1 230 ? 4.204 -0.781 -22.075 1.00 90.94 230 ASP A N 1
ATOM 1777 C CA . ASP A 1 230 ? 4.420 0.651 -21.872 1.00 90.94 230 ASP A CA 1
ATOM 1778 C C . ASP A 1 230 ? 5.036 1.269 -23.137 1.00 90.94 230 ASP A C 1
ATOM 1780 O O . ASP A 1 230 ? 6.248 1.154 -23.343 1.00 90.94 230 ASP A O 1
ATOM 1784 N N . PRO A 1 231 ? 4.222 1.874 -24.024 1.00 86.88 231 PRO A N 1
ATOM 1785 C CA . PRO A 1 231 ? 4.717 2.456 -25.271 1.00 86.88 231 PRO A CA 1
ATOM 1786 C C . PRO A 1 231 ? 5.560 3.720 -25.046 1.00 86.88 231 PRO A C 1
ATOM 1788 O O . PRO A 1 231 ? 6.351 4.079 -25.914 1.00 86.88 231 PRO A O 1
ATOM 1791 N N . ASP A 1 232 ? 5.429 4.365 -23.884 1.00 88.06 232 ASP A N 1
ATOM 1792 C CA . ASP A 1 232 ? 6.063 5.645 -23.558 1.00 88.06 232 ASP A CA 1
ATOM 1793 C C . ASP A 1 232 ? 7.313 5.463 -22.674 1.00 88.06 232 ASP A C 1
ATOM 1795 O O . ASP A 1 232 ? 7.683 6.362 -21.908 1.00 88.06 232 ASP A O 1
ATOM 1799 N N . ASP A 1 233 ? 7.945 4.285 -22.704 1.00 90.44 233 ASP A N 1
ATOM 1800 C CA . ASP A 1 233 ? 9.182 4.016 -21.966 1.00 90.44 233 ASP A CA 1
ATOM 1801 C C . ASP A 1 233 ? 10.374 4.741 -22.629 1.00 90.44 233 ASP A C 1
ATOM 1803 O O . ASP A 1 233 ? 10.804 4.344 -23.721 1.00 90.44 233 ASP A O 1
ATOM 1807 N N . PRO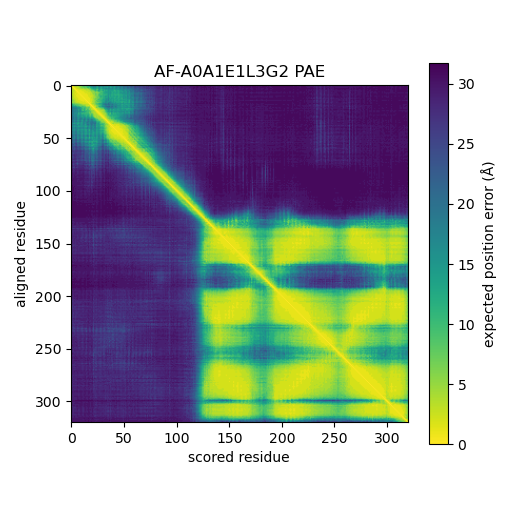 A 1 234 ? 10.967 5.769 -21.984 1.00 88.94 234 PRO A N 1
ATOM 1808 C CA . PRO A 1 234 ? 12.083 6.522 -22.556 1.00 88.94 234 PRO A CA 1
ATOM 1809 C C . PRO A 1 234 ? 13.362 5.684 -22.694 1.00 88.94 234 PRO A C 1
ATOM 1811 O O . PRO A 1 234 ? 14.239 6.027 -23.485 1.00 88.94 234 PRO A O 1
ATOM 1814 N N . GLU A 1 235 ? 13.491 4.589 -21.937 1.00 90.75 235 GLU A N 1
ATOM 1815 C CA . GLU A 1 235 ? 14.662 3.710 -21.976 1.00 90.75 235 GLU A CA 1
ATOM 1816 C C . GLU A 1 235 ? 14.514 2.566 -22.992 1.00 90.75 235 GLU A C 1
ATOM 1818 O O . GLU A 1 235 ? 15.462 1.805 -23.191 1.00 90.75 235 GLU A O 1
ATOM 1823 N N . SER A 1 236 ? 13.365 2.447 -23.666 1.00 91.62 236 SER A N 1
ATOM 1824 C CA . SER A 1 236 ? 13.084 1.365 -24.622 1.00 91.62 236 SER A CA 1
ATOM 1825 C C . SER A 1 236 ? 14.117 1.290 -25.752 1.00 91.62 236 SER A C 1
ATOM 1827 O O . SER A 1 236 ? 14.686 0.226 -25.994 1.00 91.62 236 SER A O 1
ATOM 1829 N N . VAL A 1 237 ? 14.427 2.426 -26.384 1.00 91.31 237 VAL A N 1
ATOM 1830 C CA . VAL A 1 237 ? 15.409 2.520 -27.478 1.00 91.31 237 VAL A CA 1
ATOM 1831 C C . VAL A 1 237 ? 16.820 2.191 -26.988 1.00 91.31 237 VAL A C 1
ATOM 1833 O O . VAL A 1 237 ? 17.540 1.434 -27.632 1.00 91.31 237 VAL A O 1
ATOM 1836 N N . LEU A 1 238 ? 17.217 2.712 -25.822 1.00 92.25 238 LEU A N 1
ATOM 1837 C CA . LEU A 1 238 ? 18.541 2.442 -25.249 1.00 92.25 238 LEU A CA 1
ATOM 1838 C C . LEU A 1 238 ? 18.727 0.950 -24.954 1.00 92.25 238 LEU A C 1
ATOM 1840 O O . LEU A 1 238 ? 19.770 0.383 -25.265 1.00 92.25 238 LEU A O 1
ATOM 1844 N N . ARG A 1 239 ? 17.695 0.304 -24.408 1.00 91.25 239 ARG A N 1
ATOM 1845 C CA . ARG A 1 239 ? 17.682 -1.130 -24.106 1.00 91.25 239 ARG A CA 1
ATOM 1846 C C . ARG A 1 239 ? 17.782 -1.989 -25.367 1.00 91.25 239 ARG A C 1
ATOM 1848 O O . ARG A 1 239 ? 18.473 -3.006 -25.351 1.00 91.25 239 ARG A O 1
ATOM 1855 N N . GLN A 1 240 ? 17.110 -1.587 -26.448 1.00 90.94 240 GLN A N 1
ATOM 1856 C CA . GLN A 1 240 ? 17.199 -2.266 -27.744 1.00 90.94 240 GLN A CA 1
ATOM 1857 C C . GLN A 1 240 ? 18.622 -2.188 -28.301 1.00 90.94 240 GLN A C 1
ATOM 1859 O O . GLN A 1 240 ? 19.201 -3.224 -28.606 1.00 90.94 240 GLN A O 1
ATOM 1864 N N . VAL A 1 241 ? 19.224 -0.995 -28.316 1.00 92.94 241 VAL A N 1
ATOM 1865 C CA . VAL A 1 241 ? 20.611 -0.799 -28.772 1.00 92.94 241 VAL A CA 1
ATOM 1866 C C . VAL A 1 241 ? 21.607 -1.596 -27.922 1.00 92.94 241 VAL A C 1
ATOM 1868 O O . VAL A 1 241 ? 22.522 -2.216 -28.458 1.00 92.94 241 VAL A O 1
ATOM 1871 N N . GLU A 1 242 ? 21.441 -1.615 -26.597 1.00 92.62 242 GLU A N 1
ATOM 1872 C CA . GLU A 1 242 ? 22.288 -2.418 -25.703 1.00 92.62 242 GLU A CA 1
ATOM 1873 C C . GLU A 1 242 ? 22.144 -3.923 -25.973 1.00 92.62 242 GLU A C 1
ATOM 1875 O O . GLU A 1 242 ? 23.150 -4.631 -26.007 1.00 92.62 242 GLU A O 1
ATOM 1880 N N . SER A 1 243 ? 20.921 -4.398 -26.221 1.00 91.50 243 SER A N 1
ATOM 1881 C CA . SER A 1 243 ? 20.649 -5.807 -26.537 1.00 91.50 243 SER A CA 1
ATOM 1882 C C . SER A 1 243 ? 21.205 -6.212 -27.905 1.00 91.50 243 SER A C 1
ATOM 1884 O O . SER A 1 243 ? 21.731 -7.311 -28.061 1.00 91.50 243 SER A O 1
ATOM 1886 N N . GLU A 1 244 ? 21.127 -5.328 -28.902 1.00 93.19 244 GLU A N 1
ATOM 1887 C CA . GLU A 1 244 ? 21.726 -5.551 -30.222 1.00 93.19 244 GLU A CA 1
ATOM 1888 C C . GLU A 1 244 ? 23.252 -5.599 -30.141 1.00 93.19 244 GLU A C 1
ATOM 1890 O O . GLU A 1 244 ? 23.868 -6.513 -30.690 1.00 93.19 244 GLU A O 1
ATOM 1895 N N . LYS A 1 245 ? 23.860 -4.675 -29.388 1.00 91.62 245 LYS A N 1
ATOM 1896 C CA . LYS A 1 245 ? 25.309 -4.637 -29.178 1.00 91.62 245 LYS A CA 1
ATOM 1897 C C . LYS A 1 245 ? 25.828 -5.88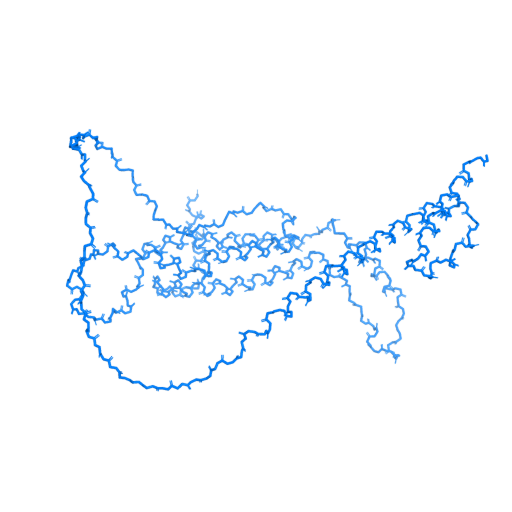5 -28.465 1.00 91.62 245 LYS A C 1
ATOM 1899 O O . LYS A 1 245 ? 26.909 -6.363 -28.798 1.00 91.62 245 LYS A O 1
ATOM 1904 N N . ASP A 1 246 ? 25.095 -6.401 -27.479 1.00 90.06 246 ASP A N 1
ATOM 1905 C CA . ASP A 1 246 ? 25.478 -7.651 -26.819 1.00 90.06 246 ASP A CA 1
ATOM 1906 C C . ASP A 1 246 ? 25.321 -8.860 -27.748 1.00 90.06 246 ASP A C 1
ATOM 1908 O O . ASP A 1 246 ? 26.195 -9.720 -27.775 1.00 90.06 246 ASP A O 1
ATOM 1912 N N . ARG A 1 247 ? 24.290 -8.884 -28.603 1.00 89.31 247 ARG A N 1
ATOM 1913 C CA . ARG A 1 247 ? 24.128 -9.938 -29.619 1.00 89.31 247 ARG A CA 1
ATOM 1914 C C . ARG A 1 247 ? 25.296 -9.991 -30.613 1.00 89.31 247 ARG A C 1
ATOM 1916 O O . ARG A 1 247 ? 25.615 -11.061 -31.122 1.00 89.31 247 ARG A O 1
ATOM 1923 N N . GLU A 1 248 ? 25.922 -8.853 -30.902 1.00 90.81 248 GLU A N 1
ATOM 1924 C CA . GLU A 1 248 ? 27.111 -8.758 -31.763 1.00 90.81 248 GLU A CA 1
ATOM 1925 C C . GLU A 1 248 ? 28.427 -9.067 -31.027 1.00 90.81 248 GLU A C 1
ATOM 1927 O O . GLU A 1 248 ? 29.482 -9.200 -31.654 1.00 90.81 248 GLU A O 1
ATOM 1932 N N . ARG A 1 249 ? 28.399 -9.181 -29.696 1.00 88.00 249 ARG A N 1
ATOM 1933 C CA . ARG A 1 249 ? 29.591 -9.365 -28.871 1.00 88.00 249 ARG A CA 1
ATOM 1934 C C . ARG A 1 249 ? 30.092 -10.805 -28.949 1.00 88.00 249 ARG A C 1
ATOM 1936 O O . ARG A 1 249 ? 29.408 -11.744 -28.560 1.00 88.00 249 ARG A O 1
ATOM 1943 N N . ILE A 1 250 ? 31.340 -10.973 -29.381 1.00 86.25 250 ILE A N 1
ATOM 1944 C CA . ILE A 1 250 ? 32.037 -12.263 -29.348 1.00 86.25 250 ILE A CA 1
ATOM 1945 C C . ILE A 1 250 ? 32.802 -12.362 -28.028 1.00 86.25 250 ILE A C 1
ATOM 1947 O O . ILE A 1 250 ? 33.612 -11.491 -27.709 1.00 86.25 250 ILE A O 1
ATOM 1951 N N . VAL A 1 251 ? 32.539 -13.419 -27.263 1.00 86.06 251 VAL A N 1
ATOM 1952 C CA . VAL A 1 251 ? 33.113 -13.643 -25.934 1.00 86.06 251 VAL A CA 1
ATOM 1953 C C . VAL A 1 251 ? 33.972 -14.906 -25.949 1.00 86.06 251 VAL A C 1
ATOM 1955 O O . VAL A 1 251 ? 33.469 -15.979 -26.264 1.00 86.06 251 VAL A O 1
ATOM 1958 N N . ASP A 1 252 ? 35.258 -14.787 -25.603 1.00 86.50 252 ASP A N 1
ATOM 1959 C CA . ASP A 1 252 ? 36.127 -15.948 -25.353 1.00 86.50 252 ASP A CA 1
ATOM 1960 C C . ASP A 1 252 ? 36.042 -16.336 -23.870 1.00 86.50 252 ASP A C 1
ATOM 1962 O O . ASP A 1 252 ? 36.738 -15.778 -23.016 1.00 86.50 252 ASP A O 1
ATOM 1966 N N . GLU A 1 253 ? 35.186 -17.311 -23.566 1.00 83.81 253 GLU A N 1
ATOM 1967 C CA . GLU A 1 253 ? 34.959 -17.828 -22.209 1.00 83.81 253 GLU A CA 1
ATOM 1968 C C . GLU A 1 253 ? 36.228 -18.411 -21.564 1.00 83.81 253 GLU A C 1
ATOM 1970 O O . GLU A 1 253 ? 36.308 -18.523 -20.340 1.00 83.81 253 GLU A O 1
ATOM 1975 N N . ARG A 1 254 ? 37.249 -18.752 -22.365 1.00 87.94 254 ARG A N 1
ATOM 1976 C CA . ARG A 1 254 ? 38.532 -19.264 -21.868 1.00 87.94 254 ARG A CA 1
ATOM 1977 C C . ARG A 1 254 ? 39.421 -18.156 -21.304 1.00 87.94 254 ARG A C 1
ATOM 1979 O O . ARG A 1 254 ? 40.230 -18.429 -20.420 1.00 87.94 254 ARG A O 1
ATOM 1986 N N . LEU A 1 255 ? 39.322 -16.937 -21.839 1.00 88.56 255 LEU A N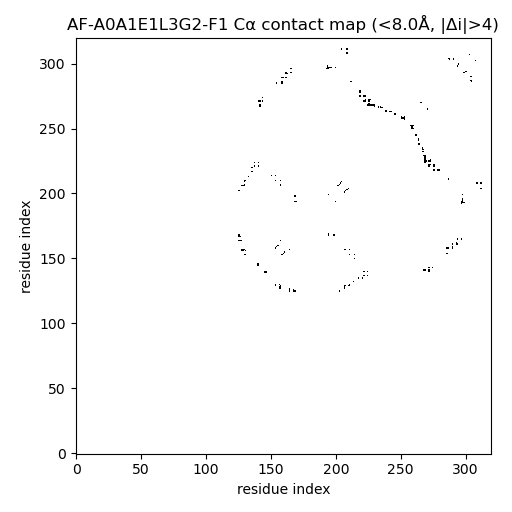 1
ATOM 1987 C CA . LEU A 1 255 ? 40.124 -15.800 -21.383 1.00 88.56 255 LEU A CA 1
ATOM 1988 C C . LEU A 1 255 ? 39.509 -15.152 -20.133 1.00 88.56 255 LEU A C 1
ATOM 1990 O O . LEU A 1 255 ? 40.247 -14.747 -19.238 1.00 88.56 255 LEU A O 1
ATOM 1994 N N . ASP A 1 256 ? 38.175 -15.093 -20.063 1.00 84.62 256 A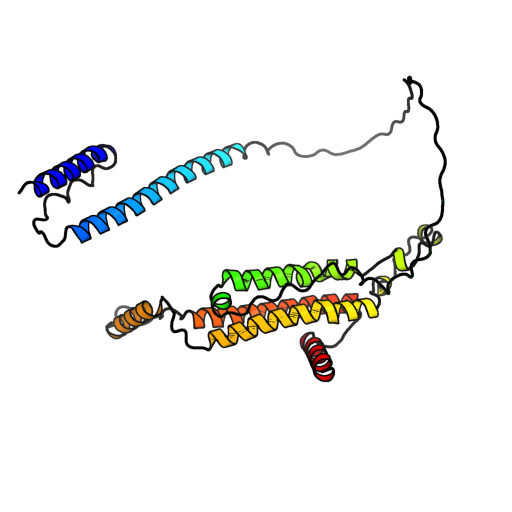SP A N 1
ATOM 1995 C CA . ASP A 1 256 ? 37.436 -14.604 -18.895 1.00 84.62 256 ASP A CA 1
ATOM 1996 C C . ASP A 1 256 ? 36.071 -15.315 -18.746 1.00 84.62 256 ASP A C 1
ATOM 1998 O O . ASP A 1 256 ? 35.117 -14.971 -19.453 1.00 84.62 256 ASP A O 1
ATOM 2002 N N . PRO A 1 257 ? 35.930 -16.245 -17.782 1.00 84.62 257 PRO A N 1
ATOM 2003 C CA . PRO A 1 257 ? 34.682 -16.964 -17.512 1.00 84.62 257 PRO A CA 1
ATOM 2004 C C . PRO A 1 257 ? 33.483 -16.091 -17.103 1.00 84.62 257 PRO A C 1
ATOM 2006 O O . PRO A 1 257 ? 32.349 -16.569 -17.114 1.00 84.62 257 PRO A O 1
ATOM 2009 N N . TYR A 1 258 ? 33.693 -14.831 -16.708 1.00 82.06 258 TYR A N 1
ATOM 2010 C CA . TYR A 1 258 ? 32.614 -13.926 -16.285 1.00 82.06 258 TYR A CA 1
ATOM 2011 C C . TYR A 1 258 ? 32.148 -12.988 -17.389 1.00 82.06 258 TYR A C 1
ATOM 2013 O O . TYR A 1 258 ? 31.077 -12.384 -17.281 1.00 82.06 258 TYR A O 1
ATOM 2021 N N . SER A 1 259 ? 32.916 -12.903 -18.470 1.00 84.06 259 SER A N 1
ATOM 2022 C CA . SER A 1 259 ? 32.616 -12.015 -19.578 1.00 84.06 259 SER A CA 1
ATOM 2023 C C . SER A 1 259 ? 31.349 -12.424 -20.335 1.00 84.06 259 SER A C 1
ATOM 2025 O O . SER A 1 259 ? 30.735 -11.562 -20.945 1.00 84.06 259 SER A O 1
ATOM 2027 N N . SER A 1 260 ? 30.860 -13.666 -20.259 1.00 82.94 260 SER A N 1
ATOM 2028 C CA . SER A 1 260 ? 29.628 -14.093 -20.954 1.00 82.94 260 SER A CA 1
ATOM 2029 C C . SER A 1 260 ? 28.329 -13.542 -20.350 1.00 82.94 260 SER A C 1
ATOM 2031 O O . SER A 1 260 ? 27.281 -13.605 -20.987 1.00 82.94 260 SER A O 1
ATOM 2033 N N . ARG A 1 261 ? 28.364 -12.950 -19.148 1.00 87.38 261 ARG A N 1
ATOM 2034 C CA . ARG A 1 261 ? 27.150 -12.464 -18.478 1.00 87.38 261 ARG A CA 1
ATOM 2035 C C . ARG A 1 261 ? 26.733 -11.086 -18.986 1.00 87.38 261 ARG A C 1
ATOM 2037 O O . ARG A 1 261 ? 27.378 -10.086 -18.681 1.00 87.38 261 ARG A O 1
ATOM 2044 N N . PHE A 1 262 ? 25.610 -11.035 -19.691 1.00 87.69 262 PHE A N 1
ATOM 2045 C CA . PHE A 1 262 ? 24.900 -9.799 -20.006 1.00 87.69 262 PHE A CA 1
ATOM 2046 C C . PHE A 1 262 ? 23.669 -9.656 -19.111 1.00 87.69 262 PHE A C 1
ATOM 2048 O O . PHE A 1 262 ? 22.889 -10.595 -18.960 1.00 87.69 262 PHE A O 1
ATOM 2055 N N . TYR A 1 263 ? 23.498 -8.474 -18.524 1.00 88.75 263 TYR A N 1
ATOM 2056 C CA . TYR A 1 263 ? 22.308 -8.119 -17.757 1.00 88.75 263 TYR A CA 1
ATOM 2057 C C . TYR A 1 263 ? 21.604 -6.975 -18.487 1.00 88.75 263 TYR A C 1
ATOM 2059 O O . TYR A 1 263 ? 22.065 -5.831 -18.400 1.00 88.75 263 TYR A O 1
ATOM 2067 N N . PRO A 1 264 ? 20.521 -7.262 -19.232 1.00 88.06 264 PRO A N 1
ATOM 2068 C CA . PRO A 1 264 ? 19.717 -6.219 -19.844 1.00 88.06 264 PRO A CA 1
ATOM 2069 C C . PRO A 1 264 ? 19.212 -5.256 -18.772 1.00 88.06 264 PRO A C 1
ATOM 2071 O O . PRO A 1 264 ? 18.896 -5.662 -17.652 1.00 88.06 264 PRO A O 1
ATOM 2074 N N . ARG A 1 265 ? 19.080 -3.972 -19.115 1.00 89.75 265 ARG A N 1
ATOM 2075 C CA . ARG A 1 265 ? 18.365 -3.047 -18.233 1.00 89.75 265 ARG A CA 1
ATOM 2076 C C . ARG A 1 265 ? 16.930 -3.529 -18.065 1.00 89.75 265 ARG A C 1
ATOM 2078 O O . ARG A 1 265 ? 16.280 -3.878 -19.051 1.00 89.75 265 ARG A O 1
ATOM 2085 N N . GLU A 1 266 ? 16.429 -3.465 -16.839 1.00 91.38 266 GLU A N 1
ATOM 2086 C CA . GLU A 1 266 ? 15.037 -3.786 -16.506 1.00 91.38 266 GLU A CA 1
ATOM 2087 C C . GLU A 1 266 ? 14.076 -2.752 -17.085 1.00 91.38 266 GLU A C 1
ATOM 2089 O O . GLU A 1 266 ? 14.387 -1.549 -17.108 1.00 91.38 266 GLU A O 1
ATOM 2094 N N . THR A 1 267 ? 12.920 -3.206 -17.568 1.00 92.94 267 THR A N 1
ATOM 2095 C CA . THR A 1 267 ? 11.879 -2.312 -18.105 1.00 92.94 267 THR A CA 1
ATOM 2096 C C . THR A 1 267 ? 11.243 -1.465 -17.007 1.00 92.94 267 THR A C 1
ATOM 2098 O O . THR A 1 267 ? 11.253 -1.831 -15.831 1.00 92.94 267 THR A O 1
ATOM 2101 N N . ARG A 1 268 ? 10.673 -0.305 -17.364 1.00 92.88 268 ARG A N 1
ATOM 2102 C CA . ARG A 1 268 ? 9.972 0.543 -16.385 1.00 92.88 268 ARG A CA 1
ATOM 2103 C C . ARG A 1 268 ? 8.822 -0.216 -15.702 1.00 92.88 268 ARG A C 1
ATOM 2105 O O . ARG A 1 268 ? 8.607 -0.055 -14.501 1.00 92.88 268 ARG A O 1
ATOM 2112 N N . THR A 1 269 ? 8.135 -1.077 -16.447 1.00 95.06 269 THR A N 1
ATOM 2113 C CA . THR A 1 269 ? 7.068 -1.964 -15.960 1.00 95.06 269 THR A CA 1
ATOM 2114 C C . THR A 1 269 ? 7.591 -3.094 -15.077 1.00 95.06 269 THR A C 1
ATOM 2116 O O . THR A 1 269 ? 6.975 -3.387 -14.058 1.00 95.06 269 THR A O 1
ATOM 2119 N N . GLU A 1 270 ? 8.750 -3.676 -15.384 1.00 94.19 270 GLU A N 1
ATOM 2120 C CA . GLU A 1 270 ? 9.411 -4.680 -14.539 1.00 94.19 270 GLU A CA 1
ATOM 2121 C C . GLU A 1 270 ? 9.864 -4.099 -13.194 1.00 94.19 270 GLU A C 1
ATOM 2123 O O . GLU A 1 270 ? 9.539 -4.658 -12.144 1.00 94.19 270 GLU A O 1
ATOM 2128 N N . ARG A 1 271 ? 10.496 -2.916 -13.206 1.00 94.38 271 ARG A N 1
ATOM 2129 C CA . ARG A 1 271 ? 10.837 -2.175 -11.977 1.00 94.38 271 ARG A CA 1
ATOM 2130 C C . ARG A 1 271 ? 9.592 -1.886 -11.137 1.00 94.38 271 ARG A C 1
ATOM 2132 O O . ARG A 1 271 ? 9.617 -2.021 -9.914 1.00 94.38 271 ARG A O 1
ATOM 2139 N N . LEU A 1 272 ? 8.491 -1.493 -11.786 1.00 96.31 272 LEU A N 1
ATOM 2140 C CA . LEU A 1 272 ? 7.210 -1.269 -11.117 1.00 96.31 272 LEU A CA 1
ATOM 2141 C C . LEU A 1 272 ? 6.632 -2.570 -10.541 1.00 96.31 272 LEU A C 1
ATOM 2143 O O . LEU A 1 272 ? 6.155 -2.568 -9.408 1.00 96.31 272 LEU A O 1
ATOM 2147 N N . ALA A 1 273 ? 6.680 -3.677 -11.284 1.00 96.94 273 ALA A N 1
ATOM 2148 C CA . ALA A 1 273 ? 6.188 -4.973 -10.827 1.00 96.94 273 ALA A CA 1
ATOM 2149 C C . ALA A 1 273 ? 6.919 -5.422 -9.558 1.00 96.94 273 ALA A C 1
ATOM 2151 O O . ALA A 1 273 ? 6.281 -5.856 -8.597 1.00 96.94 273 ALA A O 1
ATOM 2152 N N . GLU A 1 274 ? 8.241 -5.271 -9.535 1.00 96.44 274 GLU A N 1
ATOM 2153 C CA . GLU A 1 274 ? 9.063 -5.601 -8.377 1.00 96.44 274 GLU A CA 1
ATOM 2154 C C . GLU A 1 274 ? 8.738 -4.699 -7.178 1.00 96.44 274 GLU A C 1
ATOM 2156 O O . GLU A 1 274 ? 8.477 -5.192 -6.078 1.00 96.44 274 GLU A O 1
ATOM 2161 N N . LEU A 1 275 ? 8.612 -3.386 -7.401 1.00 96.75 275 LEU A N 1
ATOM 2162 C CA . LEU A 1 275 ? 8.183 -2.447 -6.365 1.00 96.75 275 LEU A CA 1
ATOM 2163 C C . LEU A 1 275 ? 6.817 -2.826 -5.768 1.00 96.75 275 LEU A C 1
ATOM 2165 O O . LEU A 1 275 ? 6.653 -2.846 -4.549 1.00 96.75 275 LEU A O 1
ATOM 2169 N N . VAL A 1 276 ? 5.833 -3.154 -6.607 1.00 97.69 276 VAL A N 1
ATOM 2170 C CA . VAL A 1 276 ? 4.487 -3.530 -6.153 1.00 97.69 276 VAL A CA 1
ATOM 2171 C C . VAL A 1 276 ? 4.512 -4.835 -5.351 1.00 97.69 276 VAL A C 1
ATOM 2173 O O . VAL A 1 276 ? 3.796 -4.944 -4.353 1.00 97.69 276 VAL A O 1
ATOM 2176 N N . ARG A 1 277 ? 5.337 -5.822 -5.727 1.00 97.12 277 ARG A N 1
ATOM 2177 C CA . ARG A 1 277 ? 5.510 -7.062 -4.945 1.00 97.12 277 ARG A CA 1
ATOM 2178 C C . ARG A 1 277 ? 6.077 -6.773 -3.558 1.00 97.12 277 ARG A C 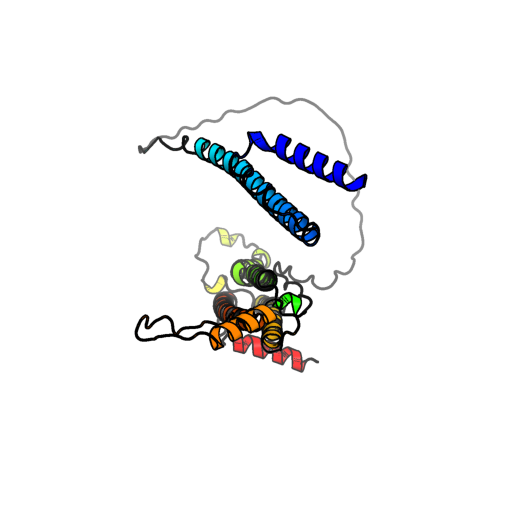1
ATOM 2180 O O . ARG A 1 277 ? 5.542 -7.282 -2.572 1.00 97.12 277 ARG A O 1
ATOM 2187 N N . GLN A 1 278 ? 7.102 -5.927 -3.478 1.00 97.50 278 GLN A N 1
ATOM 2188 C CA . GLN A 1 278 ? 7.701 -5.515 -2.208 1.00 97.50 278 GLN A CA 1
ATOM 2189 C C . GLN A 1 278 ? 6.680 -4.789 -1.326 1.00 97.50 278 GLN A C 1
ATOM 2191 O O . GLN A 1 278 ? 6.489 -5.161 -0.168 1.00 97.50 278 GLN A O 1
ATOM 2196 N N . GLU A 1 279 ? 5.949 -3.818 -1.880 1.00 97.62 279 GLU A N 1
ATOM 2197 C CA . GLU A 1 279 ? 4.942 -3.062 -1.128 1.00 97.62 279 GLU A CA 1
ATOM 2198 C C . GLU A 1 279 ? 3.759 -3.924 -0.675 1.00 97.62 279 GLU A C 1
ATOM 2200 O O . GLU A 1 279 ? 3.235 -3.710 0.417 1.00 97.62 279 GLU A O 1
ATOM 2205 N N . ARG A 1 280 ? 3.363 -4.941 -1.452 1.00 97.56 280 ARG A N 1
ATOM 2206 C CA . ARG A 1 280 ? 2.380 -5.947 -1.013 1.00 97.56 280 ARG A CA 1
ATOM 2207 C C . ARG A 1 280 ? 2.893 -6.770 0.171 1.00 97.56 280 ARG A C 1
ATOM 2209 O O . ARG A 1 280 ? 2.124 -7.048 1.090 1.00 97.56 280 ARG A O 1
ATOM 2216 N N . GLY A 1 281 ? 4.178 -7.128 0.173 1.00 97.75 281 GLY A N 1
ATOM 2217 C CA . GLY A 1 281 ? 4.826 -7.796 1.304 1.00 97.75 281 GLY A CA 1
ATOM 2218 C C . GLY A 1 281 ? 4.821 -6.932 2.568 1.00 97.75 281 GLY A C 1
ATOM 2219 O O . GLY A 1 281 ? 4.394 -7.394 3.628 1.00 97.75 281 GLY A O 1
ATOM 2220 N N . VAL A 1 282 ? 5.211 -5.659 2.445 1.00 97.38 282 VAL A N 1
ATOM 2221 C CA . VAL A 1 282 ? 5.157 -4.684 3.548 1.00 97.38 282 VAL A CA 1
ATOM 2222 C C . VAL A 1 282 ? 3.726 -4.517 4.051 1.00 97.38 282 VAL A C 1
ATOM 2224 O O . VAL A 1 282 ? 3.487 -4.551 5.255 1.00 97.38 282 VAL A O 1
ATOM 2227 N N . GLU A 1 283 ? 2.759 -4.396 3.145 1.00 97.56 283 GLU A N 1
ATOM 2228 C CA . GLU A 1 283 ? 1.357 -4.215 3.507 1.00 97.56 283 GLU A CA 1
ATOM 2229 C C . GLU A 1 283 ? 0.795 -5.407 4.293 1.00 97.56 283 GLU A C 1
ATOM 2231 O O . GLU A 1 283 ? 0.071 -5.208 5.267 1.00 97.56 283 GLU A O 1
ATOM 2236 N N . ASN A 1 284 ? 1.170 -6.637 3.936 1.00 97.50 284 ASN A N 1
ATOM 2237 C CA . ASN A 1 284 ? 0.800 -7.828 4.700 1.00 97.50 284 ASN A CA 1
ATOM 2238 C C . ASN A 1 284 ? 1.341 -7.778 6.142 1.00 97.50 284 ASN A C 1
ATOM 2240 O O . ASN A 1 284 ? 0.610 -8.070 7.089 1.00 97.50 284 ASN A O 1
ATOM 2244 N N . ILE A 1 285 ? 2.601 -7.365 6.319 1.00 97.25 285 ILE A N 1
ATOM 2245 C CA . ILE A 1 285 ? 3.229 -7.235 7.643 1.00 97.25 285 ILE A CA 1
ATOM 2246 C C . ILE A 1 285 ? 2.533 -6.146 8.467 1.00 97.25 285 ILE A C 1
ATOM 2248 O O . ILE A 1 285 ? 2.186 -6.377 9.628 1.00 97.25 285 ILE A O 1
ATOM 2252 N N . VAL A 1 286 ? 2.304 -4.973 7.869 1.00 97.44 286 VAL A N 1
ATOM 2253 C CA . VAL A 1 286 ? 1.655 -3.837 8.538 1.00 97.44 286 VAL A CA 1
ATOM 2254 C C . VAL A 1 286 ? 0.251 -4.223 8.998 1.00 97.44 286 VAL A C 1
ATOM 2256 O O . VAL A 1 286 ? -0.063 -4.054 10.173 1.00 97.44 286 VAL A O 1
ATOM 2259 N N . ARG A 1 287 ? -0.567 -4.833 8.129 1.00 96.88 287 ARG A N 1
ATOM 2260 C CA . ARG A 1 287 ? -1.928 -5.267 8.488 1.00 96.88 287 ARG A CA 1
ATOM 2261 C C . ARG A 1 287 ? -1.941 -6.316 9.586 1.00 96.88 287 ARG A C 1
ATOM 2263 O O . ARG A 1 287 ? -2.732 -6.193 10.516 1.00 96.88 287 ARG A O 1
ATOM 2270 N N . ALA A 1 288 ? -1.059 -7.314 9.516 1.00 96.56 288 ALA A N 1
ATOM 2271 C CA . ALA A 1 288 ? -0.962 -8.341 10.550 1.00 96.56 288 ALA A CA 1
ATOM 2272 C C . ALA A 1 288 ? -0.623 -7.733 11.920 1.00 96.56 288 ALA A C 1
ATOM 2274 O O . ALA A 1 288 ? -1.263 -8.063 12.920 1.00 96.56 288 ALA A O 1
ATOM 2275 N N . ARG A 1 289 ? 0.330 -6.794 11.962 1.00 96.00 289 ARG A N 1
ATOM 2276 C CA . ARG A 1 289 ? 0.718 -6.099 13.195 1.00 96.00 289 ARG A CA 1
ATOM 2277 C C . ARG A 1 289 ? -0.403 -5.209 13.733 1.00 96.00 289 ARG A C 1
ATOM 2279 O O . ARG A 1 289 ? -0.729 -5.295 14.915 1.00 96.00 289 ARG A O 1
ATOM 2286 N N . SER A 1 290 ? -0.999 -4.379 12.878 1.00 95.94 290 SER A N 1
ATOM 2287 C CA . SER A 1 290 ? -2.122 -3.512 13.247 1.00 95.94 290 SER A CA 1
ATOM 2288 C C . SER A 1 290 ? -3.304 -4.324 13.767 1.00 95.94 290 SER A C 1
ATOM 2290 O O . SER A 1 290 ? -3.904 -3.965 14.777 1.00 95.94 290 SER A O 1
ATOM 2292 N N . TRP A 1 291 ? -3.617 -5.449 13.118 1.00 95.69 291 TRP A N 1
ATOM 2293 C CA . TRP A 1 291 ? -4.702 -6.331 13.538 1.00 95.69 291 TRP A CA 1
ATOM 2294 C C . TRP A 1 291 ? -4.454 -6.959 14.906 1.00 95.69 291 TRP A C 1
ATOM 2296 O O . TRP A 1 291 ? -5.374 -6.993 15.718 1.00 95.69 291 TRP A O 1
ATOM 2306 N N . GLY A 1 292 ? -3.218 -7.381 15.196 1.00 93.12 292 GLY A N 1
ATOM 2307 C CA . GLY A 1 292 ? -2.843 -7.873 16.524 1.00 93.12 292 GLY A CA 1
ATOM 2308 C C . GLY A 1 292 ? -3.141 -6.847 17.621 1.00 93.12 292 GLY A C 1
ATOM 2309 O O . GLY A 1 292 ? -3.836 -7.152 18.588 1.00 93.12 292 GLY A O 1
ATOM 2310 N N . LEU A 1 293 ? -2.728 -5.591 17.417 1.00 92.44 293 LEU A N 1
ATOM 2311 C CA . LEU A 1 293 ? -2.991 -4.500 18.366 1.00 92.44 293 LEU A CA 1
ATOM 2312 C C . LEU A 1 293 ? -4.486 -4.177 18.500 1.00 92.44 293 LEU A C 1
ATOM 2314 O O . LEU A 1 293 ? -4.972 -3.888 19.596 1.00 92.44 293 LEU A O 1
ATOM 2318 N N . VAL A 1 294 ? -5.233 -4.236 17.397 1.00 92.81 294 VAL A N 1
ATOM 2319 C CA . VAL A 1 294 ? -6.691 -4.074 17.417 1.00 92.81 294 VAL A CA 1
ATOM 2320 C C . VAL A 1 294 ? -7.346 -5.212 18.204 1.00 92.81 294 VAL A C 1
ATOM 2322 O O . VAL A 1 294 ? -8.233 -4.936 19.007 1.00 92.81 294 VAL A O 1
ATOM 2325 N N . GLY A 1 295 ? -6.900 -6.460 18.040 1.00 91.31 295 GLY A N 1
ATOM 2326 C CA . GLY A 1 295 ? -7.378 -7.610 18.813 1.00 91.31 295 GLY A CA 1
ATOM 2327 C C . GLY A 1 295 ? -7.120 -7.464 20.316 1.00 91.31 295 GLY A C 1
ATOM 2328 O O . GLY A 1 295 ? -8.014 -7.684 21.128 1.00 91.31 295 GLY A O 1
ATOM 2329 N N . GLU A 1 296 ? -5.943 -6.982 20.714 1.00 88.81 296 GLU A N 1
ATOM 2330 C CA . GLU A 1 296 ? -5.629 -6.744 22.131 1.00 88.81 296 GLU A CA 1
ATOM 2331 C C . GLU A 1 296 ? -6.553 -5.699 22.787 1.00 88.81 296 GLU A C 1
ATOM 2333 O O . GLU A 1 296 ? -6.916 -5.821 23.961 1.00 88.81 296 GLU A O 1
ATOM 2338 N N . ARG A 1 297 ? -6.943 -4.652 22.046 1.00 88.38 297 ARG A N 1
ATOM 2339 C CA . ARG A 1 297 ? -7.729 -3.517 22.572 1.00 88.38 297 ARG A CA 1
ATOM 2340 C C . ARG A 1 297 ? -9.238 -3.698 22.446 1.00 88.38 297 ARG A C 1
ATOM 2342 O O . ARG A 1 297 ? -9.979 -3.292 23.346 1.00 88.38 297 ARG A O 1
ATOM 2349 N N . CYS A 1 298 ? -9.683 -4.297 21.347 1.00 87.38 298 CYS A N 1
ATOM 2350 C CA . CYS A 1 298 ? -11.091 -4.514 21.023 1.00 87.38 298 CYS A CA 1
ATOM 2351 C C . CYS A 1 298 ? -11.620 -5.883 21.466 1.00 87.38 298 CYS A C 1
ATOM 2353 O O . CYS A 1 298 ? -12.797 -6.167 21.262 1.00 87.38 298 CYS A O 1
ATOM 2355 N N . GLY A 1 299 ? -10.778 -6.716 22.080 1.00 82.81 299 GLY A N 1
ATOM 2356 C CA . GLY A 1 299 ? -11.097 -8.104 22.401 1.00 82.81 299 GLY A CA 1
ATOM 2357 C C . GLY A 1 299 ? -10.627 -9.053 21.302 1.00 82.81 299 GLY A C 1
ATOM 2358 O O . GLY A 1 299 ? -10.565 -8.675 20.129 1.00 82.81 299 GLY A O 1
ATOM 2359 N N . GLU A 1 300 ? -10.274 -10.276 21.706 1.00 71.31 300 GLU A N 1
ATOM 2360 C CA . GLU A 1 300 ? -9.722 -11.283 20.800 1.00 71.31 300 GLU A CA 1
ATOM 2361 C C . GLU A 1 300 ? -10.705 -11.585 19.666 1.00 71.31 300 GLU A C 1
ATOM 2363 O O . GLU A 1 300 ? -11.778 -12.151 19.869 1.00 71.31 300 GLU A O 1
ATOM 2368 N N . ASP A 1 301 ? -10.313 -11.188 18.459 1.00 77.00 301 ASP A N 1
ATOM 2369 C CA . ASP A 1 301 ? -10.888 -11.668 17.214 1.00 77.00 301 ASP A CA 1
ATOM 2370 C C . ASP A 1 301 ? -9.923 -12.746 16.710 1.00 77.00 301 ASP A C 1
ATOM 2372 O O . ASP A 1 301 ? -8.826 -12.427 16.255 1.00 77.00 301 ASP A O 1
ATOM 2376 N N . TYR A 1 302 ? -10.286 -14.023 16.864 1.00 80.69 302 TYR A N 1
ATOM 2377 C CA . TYR A 1 302 ? -9.432 -15.154 16.461 1.00 80.69 302 TYR A CA 1
ATOM 2378 C C . TYR A 1 302 ? -9.209 -15.228 14.946 1.00 80.69 302 TYR A C 1
ATOM 2380 O O . TYR A 1 302 ? -8.338 -15.961 14.478 1.00 80.69 302 TYR A O 1
ATOM 2388 N N . ARG A 1 303 ? -10.003 -14.479 14.175 1.00 88.69 303 ARG A N 1
ATOM 2389 C CA . ARG A 1 303 ? -9.886 -14.405 12.723 1.00 88.69 303 ARG A CA 1
ATOM 2390 C C . ARG A 1 303 ? -8.633 -13.652 12.326 1.00 88.69 303 ARG A C 1
ATOM 2392 O O . ARG A 1 303 ? -8.224 -12.675 12.964 1.00 88.69 303 ARG A O 1
ATOM 2399 N N . ARG A 1 304 ? -8.061 -14.061 11.201 1.00 93.06 304 ARG A N 1
ATOM 2400 C CA . ARG A 1 304 ? -6.964 -13.312 10.595 1.00 93.06 304 ARG A CA 1
ATOM 2401 C C . ARG A 1 304 ? -7.478 -12.005 9.986 1.00 93.06 304 ARG A C 1
ATOM 2403 O O . ARG A 1 304 ? -8.659 -11.857 9.665 1.00 93.06 304 ARG A O 1
ATOM 2410 N N . TRP A 1 305 ? -6.570 -11.049 9.808 1.00 94.62 305 TRP A N 1
ATOM 2411 C CA . TRP A 1 305 ? -6.899 -9.727 9.268 1.00 94.62 305 TRP A CA 1
ATOM 2412 C C . TRP A 1 305 ? -7.529 -9.807 7.867 1.00 94.62 305 TRP A C 1
ATOM 2414 O O . TRP A 1 305 ? -8.384 -8.991 7.525 1.00 94.62 305 TRP A O 1
ATOM 2424 N N . ASP A 1 306 ? -7.114 -10.787 7.062 1.00 95.12 306 ASP A N 1
ATOM 2425 C CA . ASP A 1 306 ? -7.570 -10.997 5.691 1.00 95.12 306 ASP A CA 1
ATOM 2426 C C . ASP A 1 306 ? -9.004 -11.525 5.640 1.00 95.12 306 ASP A C 1
ATOM 2428 O O . ASP A 1 306 ? -9.815 -11.028 4.858 1.00 95.12 306 ASP A O 1
ATOM 2432 N N . GLU A 1 307 ? -9.346 -12.460 6.523 1.00 95.38 307 GLU A N 1
ATOM 2433 C CA . GLU A 1 307 ? -10.713 -12.959 6.693 1.00 95.38 307 GLU A CA 1
ATOM 2434 C C . GLU A 1 307 ? -11.651 -11.832 7.132 1.00 95.38 307 GLU A C 1
ATOM 2436 O O . GLU A 1 307 ? -12.677 -11.596 6.495 1.00 95.38 307 GLU A O 1
ATOM 2441 N N . ALA A 1 308 ? -11.258 -11.067 8.156 1.00 94.62 308 ALA A N 1
ATOM 2442 C CA . ALA A 1 308 ? -12.060 -9.959 8.669 1.00 94.62 308 ALA A CA 1
ATOM 2443 C C . ALA A 1 308 ? -12.308 -8.867 7.610 1.00 94.62 308 ALA A C 1
ATOM 2445 O O . ALA A 1 308 ? -13.421 -8.346 7.505 1.00 94.62 308 ALA A O 1
ATOM 2446 N N . LEU A 1 309 ? -11.296 -8.543 6.798 1.00 95.31 309 LEU A N 1
ATOM 2447 C CA . LEU A 1 309 ? -11.438 -7.591 5.695 1.00 95.31 309 LEU A CA 1
ATOM 2448 C C . LEU A 1 309 ? -12.345 -8.138 4.582 1.00 95.31 309 LEU A C 1
ATOM 2450 O O . LEU A 1 309 ? -13.154 -7.395 4.027 1.00 95.31 309 LEU A O 1
ATOM 2454 N N . ASN A 1 310 ? -12.232 -9.424 4.251 1.00 95.25 310 ASN A N 1
ATOM 2455 C CA . ASN A 1 310 ? -13.077 -10.057 3.239 1.00 95.25 310 ASN A CA 1
ATOM 2456 C C . ASN A 1 310 ? -14.545 -10.133 3.677 1.00 95.25 310 ASN A C 1
ATOM 2458 O O . ASN A 1 310 ? -15.432 -9.872 2.867 1.00 95.25 310 ASN A O 1
ATOM 2462 N N . ASP A 1 311 ? -14.815 -10.423 4.949 1.00 94.00 311 ASP A N 1
ATOM 2463 C CA . ASP A 1 311 ? -16.169 -10.382 5.507 1.00 94.00 311 ASP A CA 1
ATOM 2464 C C . ASP A 1 311 ? -16.762 -8.970 5.427 1.00 94.00 311 ASP A C 1
ATOM 2466 O O . ASP A 1 311 ? -17.921 -8.795 5.043 1.00 94.00 311 ASP A O 1
ATOM 2470 N N . TRP A 1 312 ? -15.955 -7.946 5.727 1.00 94.62 312 TRP A N 1
ATOM 2471 C CA . TRP A 1 312 ? -16.368 -6.550 5.587 1.00 94.62 312 TRP A CA 1
ATOM 2472 C C . TRP A 1 312 ? -16.717 -6.186 4.135 1.00 94.62 312 TRP A C 1
ATOM 2474 O O . TRP A 1 312 ? -17.728 -5.519 3.914 1.00 94.62 312 TRP A O 1
ATOM 2484 N N . ARG A 1 313 ? -15.945 -6.658 3.143 1.00 94.69 313 ARG A N 1
ATOM 2485 C CA . ARG A 1 313 ? -16.252 -6.460 1.710 1.00 94.69 313 ARG A CA 1
ATOM 2486 C C . ARG A 1 313 ? -17.592 -7.081 1.328 1.00 94.69 313 ARG A C 1
ATOM 2488 O O . ARG A 1 313 ? -18.467 -6.378 0.831 1.00 94.69 313 ARG A O 1
ATOM 2495 N N . LYS A 1 314 ? -17.787 -8.363 1.655 1.00 94.56 314 LYS A N 1
ATOM 2496 C CA . LYS A 1 314 ? -19.040 -9.092 1.383 1.00 94.56 314 LYS A CA 1
ATOM 2497 C C . LYS A 1 314 ? -20.250 -8.400 2.014 1.00 94.56 314 LYS A C 1
ATOM 2499 O O . LYS A 1 314 ? -21.307 -8.296 1.403 1.00 94.56 314 LYS A O 1
ATOM 2504 N N . GLY A 1 315 ? -20.090 -7.888 3.236 1.00 90.00 315 GLY A N 1
ATOM 2505 C CA . GLY A 1 315 ? -21.142 -7.159 3.946 1.00 90.00 315 GLY A CA 1
ATOM 2506 C C . GLY A 1 315 ? -21.516 -5.806 3.327 1.00 90.00 315 GLY A C 1
ATOM 2507 O O . GLY A 1 315 ? -22.555 -5.252 3.690 1.00 90.00 315 GLY A O 1
ATOM 2508 N N . ARG A 1 316 ? -20.688 -5.262 2.425 1.00 87.31 316 ARG A N 1
ATOM 2509 C CA . ARG A 1 316 ? -21.002 -4.066 1.632 1.00 87.31 316 ARG A CA 1
ATOM 2510 C C . ARG A 1 316 ? -21.669 -4.413 0.309 1.00 87.31 316 ARG A C 1
ATOM 2512 O O . ARG A 1 316 ? -22.647 -3.764 -0.028 1.00 87.31 316 ARG A O 1
ATOM 2519 N N . GLU A 1 317 ? -21.177 -5.440 -0.378 1.00 79.56 317 GLU A N 1
ATOM 2520 C CA . GLU A 1 317 ? -21.744 -5.918 -1.649 1.00 79.56 317 GLU A CA 1
ATOM 2521 C C . GLU A 1 317 ? -23.186 -6.419 -1.481 1.00 79.56 317 GLU A C 1
ATOM 2523 O O . GLU A 1 317 ? -24.023 -6.181 -2.335 1.00 79.56 317 GLU A O 1
ATOM 2528 N N . GLY A 1 318 ? -23.516 -7.050 -0.349 1.00 70.19 318 GLY A N 1
ATOM 2529 C CA . GLY A 1 318 ? -24.887 -7.493 -0.059 1.00 70.19 318 GLY A CA 1
ATOM 2530 C C . GLY A 1 318 ? -25.861 -6.391 0.387 1.00 70.19 318 GLY A C 1
ATOM 2531 O O . GLY A 1 318 ? -26.976 -6.715 0.794 1.00 70.19 318 GLY A O 1
ATOM 2532 N N . LYS A 1 319 ? -25.440 -5.120 0.410 1.00 59.28 319 LYS A N 1
ATOM 2533 C CA . LYS A 1 319 ? -26.277 -3.963 0.788 1.00 59.28 319 LYS A CA 1
ATOM 2534 C C . LYS A 1 319 ? -26.585 -3.018 -0.379 1.00 59.28 319 LYS A C 1
ATOM 2536 O O . LYS A 1 319 ? -27.329 -2.062 -0.158 1.00 59.28 319 LYS A O 1
ATOM 2541 N N . GLU A 1 320 ? -26.011 -3.262 -1.555 1.00 44.34 320 GLU A N 1
ATOM 2542 C CA . GLU A 1 320 ? -26.414 -2.651 -2.833 1.0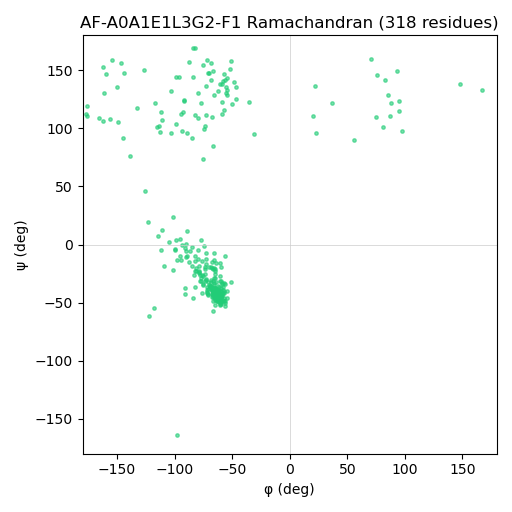0 44.34 320 GLU A CA 1
ATOM 2543 C C . GLU A 1 320 ? -27.480 -3.508 -3.523 1.00 44.34 320 GLU A C 1
ATOM 2545 O O . GLU A 1 320 ? -28.376 -2.901 -4.152 1.00 44.34 320 GLU A O 1
#

pLDDT: mean 70.9, std 23.4, range [28.58, 97.75]

Foldseek 3Di:
DPPVVVVVVVVVVVVVVCCVPDVPPPPPPPPDDDPPCPVVVVVVVVVVVVVVVVVVVVVVVVVVVVVVVVVPPPPDDDDDDDDDDDDDDDDDDDYDDDDDDDDDDDDDDDDDDDDDDDPPDDPPPQQAAQDPQDDQDLVCLLPLVNLVVVLVVLCVRDLVCVVVSLVSQDDVPVVPDDPVCVVDPDDDPLCVQAGDLVSLVCCVQRGVLVNLVSNVVNLVSLLVSLPDDDPPFPCPVVLVVLVVVLVVDDDDCVVPVVVNDDDGDDTSSRVSNVSSVVVVVVSQVSQQNSVVVSCSRNPHDVDGSVVVSVVSVVVVVVVD

=== Feature glossary ===
Legend for the data blocks above and below:

— What the protein is —

Sequence gives the chain of amino acids in standard one-letter code (A=alanine, C=cysteine, …, Y=tyrosine), read N→C. It is the only feature that is directly encoded by the gene; all structural features are derived from the folded form of this sequence.

The annotation block draws on four external resources. InterPro: which protein families and domains the sequence belongs to. GO: standardized terms for what the protein does, what process it participates in, and where in the cell it acts. CATH: which structural fold it has in the CATH hierarchy. Organism: the species of origin.

— Where its atoms are —

Atomic coordinates in PDBx/mmCIF format — the same representation the Protein Data Bank distributes. Each line of the _atom_site loop places one backbone atom in Cartesian space (units: ångströms, origin: arbitrary).

Six rendered views show the 3D structure from the faces of a cube — i.e. along ±x, ±y, ±z. Rendering representation is drawn randomly per protein from cartoon (secondary-structure ribbons), sticks (backbone bonds), or molecular surface; coloring is either N→C rainbow (blue at the N-terminus through red at the C-terminus) or one color per chain.

— Local backbone conformation —

DSSP 8-state secondary structure assigns each residue one of H (α-helix), G (3₁₀-helix), I (π-helix), E (extended β-strand), B (isolated β-bridge), T (hydrogen-bonded turn), S (bend), or '-' (coil). The assignment is computed from backbone hydrogen-bond geometry via the Kabsch–Sander algorithm.

P-SEA three-state annotation labels each residue as helix, strand, or coil based purely on the geometry of the Cα trace. It serves as a fallback when the full backbone (and thus DSSP) is unavailable.

φ (phi) and ψ (psi) are the two rotatable backbone dihedrals per residue: φ is the C(i-1)–N–Cα–C torsion, ψ is the N–Cα–C–N(i+1) torsion, both in degrees on (−180°, 180°]. α-helical residues cluster near (−60°, −45°); β-strand residues near (−120°, +130°). A Ramachandran plot is simply a scatter of (φ, ψ) for every residue.

— Global shape and packing —

Radius of gyration (Rg) is the root-mean-square distance of Cα atoms from their centroid — a single number for overall size and compactness. A globular domain of N residues has Rg ≈ 2.2·N^0.38 Å; an extended or disordered chain has a much larger Rg. The Cα contact count is the number of residue pairs whose Cα atoms are within 8 Å and are more than four positions apart in sequence — a standard proxy for tertiary packing density. The bounding box is the smallest axis-aligned box enclosing all Cα atoms.

Accessible surface area quantifies burial. A residue with SASA near zero is packed into the hydrophobic core; one with SASA >100 Å² sits on the surface. Computed here via the Shrake–Rupley numerical algorithm with a 1.4 Å probe.

The contact map is a binary N×N matrix image: pixel (i, j) is dark where Cα_i and Cα_j are within 8 Å and |i−j|>4. Because the |i−j|>4 filter removes local helical contacts, off-diagonal stripes parallel to the main diagonal indicate parallel β-sheets; stripes perpendicular to it indicate antiparallel β-sheets. The Ramachandran plot scatters every residue's (φ, ψ) pair against the sterically allowed regions. The PAE heatmap renders the predicted-aligned-error matrix.

— Structural neighborhood —

A 3Di character summarizes, for each residue, the relative orientation of the Cα frame of its nearest spatial neighbor. Because it encodes fold topology rather than chemistry, 3Di alignments detect remote structural similarity that sequence alignment misses.

Structural nearest neighbors (via Foldseek easy-search vs the PDB). Reported per hit: target PDB id, E-value, and alignment TM-score. A TM-score above ~0.5 is the conventional threshold for 'same fold'.

— Confidence and disorder —

For AlphaFold models, the B-factor field carries pLDDT — the model's own estimate of local accuracy on a 0–100 scale. Regions with pLDDT<50 should be treated as essentially unmodeled; they often correspond to intrinsically disordered segments.

B-factor (Debye–Waller factor) reflects atomic displacement in the crystal lattice. It is an experimental observable (units Å²), not a prediction; low values mean the atom is pinned down, high values mean it moves or is heterogeneous across the crystal.

Predicted Aligned Error (PAE) is an AlphaFold confidence matrix: entry (i, j) is the expected error in the position of residue j, in ångströms, when the prediction is superimposed on the true structure at residue i. Low PAE within a block of residues means that block is internally rigid and well-predicted; high PAE between two blocks means their relative placement is uncertain even if each block individually is confident.